Protein AF-A0A2A2R053-F1 (afdb_monomer)

Sequence (232 aa):
MIAVTPCERRALKKFRRYIKEHAKPLKGLPLAVRLCGSSKQKKSTLGEEVSIPESDVHHLLSAPLILALSHTIEDIAMETGEGELIASFQNLDNFEVHKKRYCAISKSIDTVRVWGDGAKPKGCKEIDFVTACHPKIARYWMVLFDSPHCRAVLMCKQINRAAEFENKKFVGFYSFNPYLVQSIRWRFNLLTSGLCKMVNHWEKSFPLPDINVREVDAYLRKSPAHSAFSSH

Mean predicted aligned error: 7.04 Å

Radius of gyration: 17.22 Å; Cα contacts (8 Å, |Δi|>4): 414; chains: 1; bounding box: 45×41×47 Å

Structure (mmCIF, N/CA/C/O backbone):
data_AF-A0A2A2R053-F1
#
_entry.id   AF-A0A2A2R053-F1
#
loop_
_atom_site.group_PDB
_atom_site.id
_atom_site.type_symbol
_atom_site.label_atom_id
_atom_site.label_alt_id
_atom_site.label_comp_id
_atom_site.label_asym_id
_atom_site.label_entity_id
_atom_site.label_seq_id
_atom_site.pdbx_PDB_ins_code
_atom_site.Cartn_x
_atom_site.Cartn_y
_atom_site.Cartn_z
_atom_site.occupancy
_atom_site.B_iso_or_equiv
_atom_site.auth_seq_id
_atom_site.auth_comp_id
_atom_site.auth_asym_id
_atom_site.auth_atom_id
_atom_site.pdbx_PDB_model_num
ATOM 1 N N . MET A 1 1 ? -3.738 21.858 -13.573 1.00 41.66 1 MET A N 1
ATOM 2 C CA . MET A 1 1 ? -2.937 21.661 -12.347 1.00 41.66 1 MET A CA 1
ATOM 3 C C . MET A 1 1 ? -3.903 21.783 -11.178 1.00 41.66 1 MET A C 1
ATOM 5 O O . MET A 1 1 ? -4.427 22.868 -10.971 1.00 41.66 1 MET A O 1
ATOM 9 N N . ILE A 1 2 ? -4.272 20.676 -10.529 1.00 53.75 2 ILE A N 1
ATOM 10 C CA . ILE A 1 2 ? -5.137 20.728 -9.337 1.00 53.75 2 ILE A CA 1
ATOM 11 C C . ILE A 1 2 ? -4.248 21.202 -8.181 1.00 53.75 2 ILE A C 1
ATOM 13 O O . ILE A 1 2 ? -3.126 20.720 -8.045 1.00 53.75 2 ILE A O 1
ATOM 17 N N . ALA A 1 3 ? -4.694 22.195 -7.412 1.00 68.50 3 ALA A N 1
ATOM 18 C CA . ALA A 1 3 ? -3.915 22.741 -6.304 1.00 68.50 3 ALA A CA 1
ATOM 19 C C . ALA A 1 3 ? -3.652 21.663 -5.238 1.00 68.50 3 ALA A C 1
ATOM 21 O O . ALA A 1 3 ? -4.581 20.974 -4.820 1.00 68.50 3 ALA A O 1
ATOM 22 N N . VAL A 1 4 ? -2.399 21.549 -4.780 1.00 79.69 4 VAL A N 1
ATOM 23 C CA . VAL A 1 4 ? -2.007 20.607 -3.718 1.00 79.69 4 VAL A CA 1
ATOM 24 C C . VAL A 1 4 ? -2.766 20.948 -2.439 1.00 79.69 4 VAL A C 1
ATOM 26 O O . VAL A 1 4 ? -2.636 22.049 -1.890 1.00 79.69 4 VAL A O 1
ATOM 29 N N . THR A 1 5 ? -3.557 20.003 -1.937 1.00 84.50 5 THR A N 1
ATOM 30 C CA . THR A 1 5 ? -4.400 20.256 -0.766 1.00 84.50 5 THR A CA 1
ATOM 31 C C . THR A 1 5 ? -3.571 20.390 0.525 1.00 84.50 5 THR A C 1
ATOM 33 O O . THR A 1 5 ? -2.443 19.894 0.630 1.00 84.50 5 THR A O 1
ATOM 36 N N . PRO A 1 6 ? -4.097 21.043 1.582 1.00 86.19 6 PRO A N 1
ATOM 37 C CA . PRO A 1 6 ? -3.467 21.021 2.907 1.00 86.19 6 PRO A CA 1
ATOM 38 C C . PRO A 1 6 ? -3.258 19.599 3.456 1.00 86.19 6 PRO A C 1
ATOM 40 O O . PRO A 1 6 ? -2.267 19.348 4.139 1.00 86.19 6 PRO A O 1
ATOM 43 N N . CYS A 1 7 ? -4.169 18.675 3.128 1.00 87.00 7 CYS A N 1
ATOM 44 C CA . CYS A 1 7 ? -4.072 17.253 3.460 1.00 87.00 7 CYS A CA 1
ATOM 45 C C . CYS A 1 7 ? -2.818 16.625 2.834 1.00 87.00 7 CYS A C 1
ATOM 47 O O . CYS A 1 7 ? -1.993 16.065 3.555 1.00 87.00 7 CYS A O 1
ATOM 49 N N . GLU A 1 8 ? -2.621 16.811 1.525 1.00 90.75 8 GLU A N 1
ATOM 50 C CA . GLU A 1 8 ? -1.438 16.324 0.801 1.00 90.75 8 GLU A CA 1
ATOM 51 C C . GLU A 1 8 ? -0.135 16.875 1.379 1.00 90.75 8 GLU A C 1
ATOM 53 O O . GLU A 1 8 ? 0.804 16.120 1.625 1.00 90.75 8 GLU A O 1
ATOM 58 N N . ARG A 1 9 ? -0.074 18.183 1.669 1.00 90.00 9 ARG A N 1
ATOM 59 C CA . ARG A 1 9 ? 1.137 18.801 2.239 1.00 90.00 9 ARG A CA 1
ATOM 60 C C . ARG A 1 9 ? 1.503 18.215 3.603 1.00 90.00 9 ARG A C 1
ATOM 62 O O . ARG A 1 9 ? 2.682 17.968 3.865 1.00 90.00 9 ARG A O 1
ATOM 69 N N . ARG A 1 10 ? 0.512 17.982 4.472 1.00 89.75 10 ARG A N 1
ATOM 70 C CA . ARG A 1 10 ? 0.730 17.361 5.790 1.00 89.75 10 ARG A CA 1
ATOM 71 C C . ARG A 1 10 ? 1.196 15.915 5.658 1.00 89.75 10 ARG A C 1
ATOM 73 O O . ARG A 1 10 ? 2.191 15.553 6.288 1.00 89.75 10 ARG A O 1
ATOM 80 N N . ALA A 1 11 ? 0.525 15.129 4.818 1.00 91.88 11 ALA A N 1
ATOM 81 C CA . ALA A 1 11 ? 0.882 13.738 4.566 1.00 91.88 11 ALA A CA 1
ATOM 82 C C . ALA A 1 11 ? 2.308 13.622 4.006 1.00 91.88 11 ALA A C 1
ATOM 84 O O . ALA A 1 11 ? 3.129 12.896 4.563 1.00 91.88 11 ALA A O 1
ATOM 85 N N . LEU A 1 12 ? 2.653 14.435 3.002 1.00 92.81 12 LEU A N 1
ATOM 86 C CA . LEU A 1 12 ? 3.989 14.471 2.408 1.00 92.81 12 LEU A CA 1
ATOM 87 C C . LEU A 1 12 ? 5.073 14.846 3.430 1.00 92.81 12 LEU A C 1
ATOM 89 O O . LEU A 1 12 ? 6.154 14.254 3.431 1.00 92.81 12 LEU A O 1
ATOM 93 N N . LYS A 1 13 ? 4.802 15.812 4.321 1.00 92.69 13 LYS A N 1
ATOM 94 C CA . LYS A 1 13 ? 5.742 16.201 5.385 1.00 92.69 13 LYS A CA 1
ATOM 95 C C . LYS A 1 13 ? 6.014 15.035 6.340 1.00 92.69 13 LYS A C 1
ATOM 97 O O . LYS A 1 13 ? 7.181 14.745 6.607 1.00 92.69 13 LYS A O 1
ATOM 102 N N . LYS A 1 14 ? 4.965 14.364 6.831 1.00 94.25 14 LYS A N 1
ATOM 103 C CA . LYS A 1 14 ? 5.099 13.191 7.713 1.00 94.25 14 LYS A CA 1
ATOM 104 C C . LYS A 1 14 ? 5.814 12.041 7.000 1.00 94.25 14 LYS A C 1
ATOM 106 O O . LYS A 1 14 ? 6.759 11.474 7.543 1.00 94.25 14 LYS A O 1
ATOM 111 N N . PHE A 1 15 ? 5.434 11.769 5.754 1.00 94.75 15 PHE A N 1
ATOM 112 C CA . PHE A 1 15 ? 6.033 10.726 4.929 1.00 94.75 15 PHE A CA 1
ATOM 113 C C . PHE A 1 15 ? 7.534 10.925 4.749 1.00 94.75 15 PHE A C 1
ATOM 115 O O . PHE A 1 15 ? 8.304 10.017 5.036 1.00 94.75 15 PHE A O 1
ATOM 122 N N . ARG A 1 16 ? 7.978 12.132 4.370 1.00 93.06 16 ARG A N 1
ATOM 123 C CA . ARG A 1 16 ? 9.409 12.450 4.210 1.00 93.06 16 ARG A CA 1
ATOM 124 C C . ARG A 1 16 ? 10.220 12.254 5.491 1.00 93.06 16 ARG A C 1
ATOM 126 O O . ARG A 1 16 ? 11.421 12.014 5.398 1.00 93.06 16 ARG A O 1
ATOM 133 N N . ARG A 1 17 ? 9.602 12.392 6.667 1.00 93.50 17 ARG A N 1
ATOM 134 C CA . ARG A 1 17 ? 10.257 12.135 7.955 1.00 93.50 17 ARG A CA 1
ATOM 135 C C . ARG A 1 17 ? 10.457 10.633 8.169 1.00 93.50 17 ARG A C 1
ATOM 137 O O . ARG A 1 17 ? 11.577 10.221 8.431 1.00 93.50 17 ARG A O 1
ATOM 144 N N . TYR A 1 18 ? 9.406 9.832 8.004 1.00 95.00 18 TYR A N 1
ATOM 145 C CA . TYR A 1 18 ? 9.447 8.388 8.261 1.00 95.00 18 TYR A CA 1
ATOM 146 C C . TYR A 1 18 ? 10.188 7.591 7.180 1.00 95.00 18 TYR A C 1
ATOM 148 O O . TYR A 1 18 ? 10.991 6.724 7.515 1.00 95.00 18 TYR A O 1
ATOM 156 N N . ILE A 1 19 ? 10.014 7.920 5.894 1.00 93.19 19 ILE A N 1
ATOM 157 C CA . ILE A 1 19 ? 10.678 7.179 4.810 1.00 93.19 19 ILE A CA 1
ATOM 158 C C . ILE A 1 19 ? 12.200 7.277 4.901 1.00 93.19 19 ILE A C 1
ATOM 160 O O . ILE A 1 19 ? 12.894 6.331 4.554 1.00 93.19 19 ILE A O 1
ATOM 164 N N . LYS A 1 20 ? 12.738 8.392 5.415 1.00 89.12 20 LYS A N 1
ATOM 165 C CA . LYS A 1 20 ? 14.179 8.534 5.650 1.00 89.12 20 LYS A CA 1
ATOM 166 C C . LYS A 1 20 ? 14.688 7.511 6.657 1.00 89.12 20 LYS A C 1
ATOM 168 O O . LYS A 1 20 ? 15.776 6.991 6.455 1.00 89.12 20 LYS A O 1
ATOM 173 N N . GLU A 1 21 ? 13.922 7.222 7.706 1.00 91.50 21 GLU A N 1
ATOM 174 C CA . GLU A 1 21 ? 14.285 6.226 8.716 1.00 91.50 21 GLU A CA 1
ATOM 175 C C . GLU A 1 21 ? 14.210 4.811 8.140 1.00 91.50 21 GLU A C 1
ATOM 177 O O . GLU A 1 21 ? 15.183 4.066 8.227 1.00 91.50 21 GLU A O 1
ATOM 182 N N . HIS A 1 22 ? 13.117 4.477 7.450 1.00 91.06 22 HIS A N 1
ATOM 183 C CA . HIS A 1 22 ? 12.939 3.155 6.835 1.00 91.06 22 HIS A CA 1
ATOM 184 C C . HIS A 1 22 ? 13.870 2.894 5.646 1.00 91.06 22 HIS A C 1
ATOM 186 O O . HIS A 1 22 ? 14.188 1.744 5.361 1.00 91.06 22 HIS A O 1
ATOM 192 N N . ALA A 1 23 ? 14.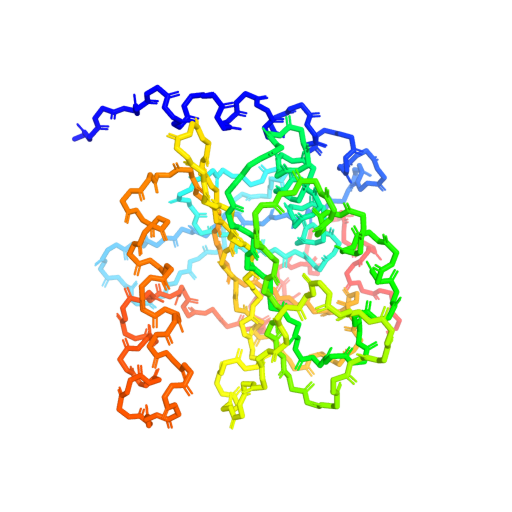343 3.941 4.966 1.00 86.25 23 ALA A N 1
ATOM 193 C CA . ALA A 1 23 ? 15.297 3.829 3.865 1.00 86.25 23 ALA A CA 1
ATOM 194 C C . ALA A 1 23 ? 16.769 3.836 4.320 1.00 86.25 23 ALA A C 1
ATOM 196 O O . ALA A 1 23 ? 17.643 3.515 3.516 1.00 86.25 23 ALA A O 1
ATOM 197 N N . LYS A 1 24 ? 17.087 4.171 5.585 1.00 85.94 24 LYS A N 1
ATOM 198 C CA . LYS A 1 24 ? 18.475 4.131 6.102 1.00 85.94 24 LYS A CA 1
ATOM 199 C C . LYS A 1 24 ? 19.143 2.761 5.918 1.00 85.94 24 LYS A C 1
ATOM 201 O O . LYS A 1 24 ? 20.274 2.761 5.431 1.00 85.94 24 LYS A O 1
ATOM 206 N N . PRO A 1 25 ? 18.492 1.625 6.248 1.00 84.06 25 PRO A N 1
ATOM 207 C CA . PRO A 1 25 ? 19.071 0.296 6.044 1.00 84.06 25 PRO A CA 1
ATOM 208 C C . PRO A 1 25 ? 19.264 -0.065 4.567 1.00 84.06 25 PRO A C 1
ATOM 210 O O . PRO A 1 25 ? 19.973 -1.012 4.259 1.00 84.06 25 PRO A O 1
ATOM 213 N N . LEU A 1 26 ? 18.632 0.682 3.658 1.00 81.88 26 LEU A N 1
ATOM 214 C CA . LEU A 1 26 ? 18.617 0.416 2.222 1.00 81.88 26 LEU A CA 1
ATOM 215 C C . LEU A 1 26 ? 19.592 1.319 1.440 1.00 81.88 26 LEU A C 1
ATOM 217 O O . LEU A 1 26 ? 19.592 1.324 0.208 1.00 81.88 26 LEU A O 1
ATOM 221 N N . LYS A 1 27 ? 20.401 2.129 2.137 1.00 74.06 27 LYS A N 1
ATOM 222 C CA . LYS A 1 27 ? 21.352 3.058 1.513 1.00 74.06 27 LYS A CA 1
ATOM 223 C C . LYS A 1 27 ? 22.330 2.328 0.590 1.00 74.06 27 LYS A C 1
ATOM 225 O O . LYS A 1 27 ? 22.892 1.304 0.956 1.00 74.06 27 LYS A O 1
ATOM 230 N N . GLY A 1 28 ? 22.575 2.922 -0.578 1.00 65.69 28 GLY A N 1
ATOM 231 C CA . GLY A 1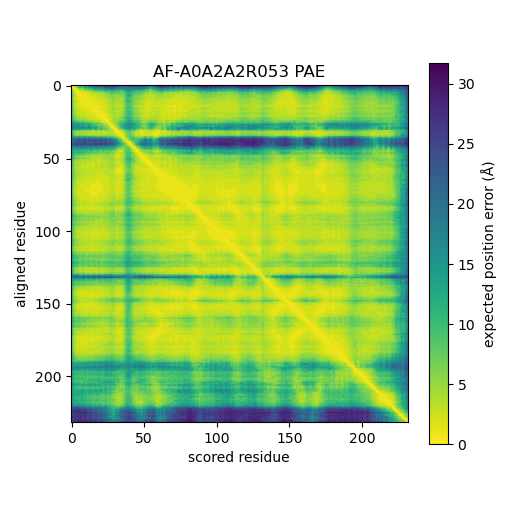 2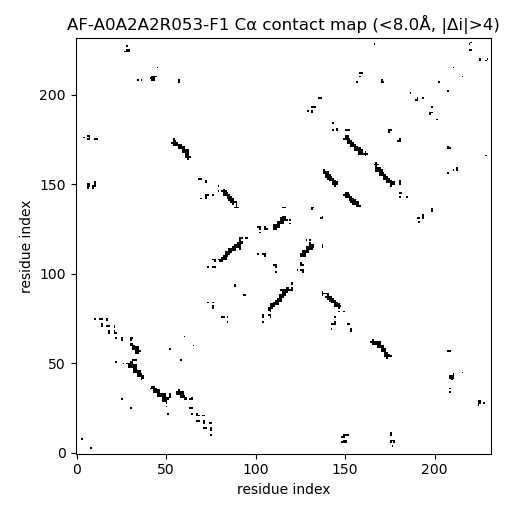8 ? 23.495 2.384 -1.584 1.00 65.69 28 GLY A CA 1
ATOM 232 C C . GLY A 1 28 ? 22.869 1.348 -2.518 1.00 65.69 28 GLY A C 1
ATOM 233 O O . GLY A 1 28 ? 23.542 0.909 -3.444 1.00 65.69 28 GLY A O 1
ATOM 234 N N . LEU A 1 29 ? 21.594 0.994 -2.318 1.00 66.19 29 LEU A N 1
ATOM 235 C CA . LEU A 1 29 ? 20.861 0.100 -3.205 1.00 66.19 29 LEU A CA 1
ATOM 236 C C . LEU A 1 29 ? 19.995 0.895 -4.202 1.00 66.19 29 LEU A C 1
ATOM 238 O O . LEU A 1 29 ? 19.380 1.898 -3.825 1.00 66.19 29 LEU A O 1
ATOM 242 N N . PRO A 1 30 ? 19.900 0.456 -5.466 1.00 62.12 30 PRO A N 1
ATOM 243 C CA . PRO A 1 30 ? 18.986 1.018 -6.454 1.00 62.12 30 PRO A CA 1
ATOM 244 C C . PRO A 1 30 ? 17.570 0.491 -6.190 1.00 62.12 30 PRO A C 1
ATOM 246 O O . PRO A 1 30 ? 17.179 -0.582 -6.636 1.00 62.12 30 PRO A O 1
ATOM 249 N N . LEU A 1 31 ? 16.795 1.216 -5.389 1.00 74.81 31 LEU A N 1
ATOM 250 C CA . LEU A 1 31 ? 15.533 0.707 -4.841 1.00 74.81 31 LEU A CA 1
ATOM 251 C C . LEU A 1 31 ? 14.321 0.945 -5.743 1.00 74.81 31 LEU A C 1
ATOM 253 O O . LEU A 1 31 ? 13.350 0.182 -5.682 1.00 74.81 31 LEU A O 1
ATOM 257 N N . ALA A 1 32 ? 14.379 1.990 -6.569 1.00 85.25 32 ALA A N 1
ATOM 258 C CA . ALA A 1 32 ? 13.335 2.330 -7.514 1.00 85.25 32 ALA A CA 1
ATOM 259 C C . ALA A 1 32 ? 13.907 2.775 -8.862 1.00 85.25 32 ALA A C 1
ATOM 261 O O . ALA A 1 32 ? 14.939 3.437 -8.925 1.00 85.25 32 ALA A O 1
ATOM 262 N N . VAL A 1 33 ? 13.184 2.468 -9.937 1.00 87.56 33 VAL A N 1
ATOM 263 C CA . VAL A 1 33 ? 13.443 3.009 -11.277 1.00 87.56 33 VAL A CA 1
ATOM 264 C C . VAL A 1 33 ? 12.190 3.727 -11.740 1.00 87.56 33 VAL A C 1
ATOM 266 O O . VAL A 1 33 ? 11.108 3.132 -11.769 1.00 87.56 33 VAL A O 1
ATOM 269 N N . ARG A 1 34 ? 12.314 5.006 -12.094 1.00 88.81 34 ARG A N 1
ATOM 270 C CA . ARG A 1 34 ? 11.192 5.773 -12.638 1.00 88.81 34 ARG A CA 1
ATOM 271 C C . ARG A 1 34 ? 10.733 5.152 -13.952 1.00 88.81 34 ARG A C 1
ATOM 273 O O . ARG A 1 34 ? 11.551 4.794 -14.796 1.00 88.81 34 ARG A O 1
ATOM 280 N N . LEU A 1 35 ? 9.423 5.049 -14.146 1.00 86.69 35 LEU A N 1
ATOM 281 C CA . LEU A 1 35 ? 8.849 4.572 -15.398 1.00 86.69 35 LEU A CA 1
ATOM 282 C C . LEU A 1 35 ? 8.420 5.760 -16.252 1.00 86.69 35 LEU A C 1
ATOM 284 O O . LEU A 1 35 ? 7.630 6.601 -15.822 1.00 86.69 35 LEU A O 1
ATOM 288 N N . CYS A 1 36 ? 8.930 5.810 -17.477 1.00 79.44 36 CYS A N 1
ATOM 289 C CA . CYS A 1 36 ? 8.584 6.831 -18.453 1.00 79.44 36 CYS A CA 1
ATOM 290 C C . CYS A 1 36 ? 7.577 6.245 -19.446 1.00 79.44 36 CYS A C 1
ATOM 292 O O . CYS A 1 36 ? 7.864 5.275 -20.146 1.00 79.44 36 CYS A O 1
ATOM 294 N N . GLY A 1 37 ? 6.377 6.822 -19.508 1.00 65.06 37 GLY A N 1
ATOM 295 C CA . GLY A 1 37 ? 5.380 6.489 -20.523 1.00 65.06 37 GLY A CA 1
ATOM 296 C C . GLY A 1 37 ? 5.268 7.615 -21.544 1.00 65.06 37 GLY A C 1
ATOM 297 O O . GLY A 1 37 ? 5.061 8.764 -21.160 1.00 65.06 37 GLY A O 1
ATOM 298 N N . SER A 1 38 ? 5.358 7.301 -22.841 1.00 47.75 38 SER A N 1
ATOM 299 C CA . SER A 1 38 ? 4.856 8.218 -23.870 1.00 47.75 38 SER A CA 1
ATOM 300 C C . SER A 1 38 ? 3.351 7.993 -24.012 1.00 47.75 38 SER A C 1
ATOM 302 O O . SER A 1 38 ? 2.901 6.856 -24.142 1.00 47.75 38 SER A O 1
ATOM 304 N N . SER A 1 39 ? 2.551 9.060 -24.031 1.00 46.59 39 SER A N 1
ATOM 305 C CA . SER A 1 39 ? 1.088 8.978 -24.201 1.00 46.59 39 SER A CA 1
ATOM 306 C C . SER A 1 39 ? 0.641 8.318 -25.519 1.00 46.59 39 SER A C 1
ATOM 308 O O . SER A 1 39 ? -0.551 8.098 -25.722 1.00 46.59 39 SER A O 1
ATOM 310 N N . LYS A 1 40 ? 1.583 7.985 -26.415 1.00 42.09 40 LYS A N 1
ATOM 311 C CA . LYS A 1 40 ? 1.348 7.416 -27.748 1.00 42.09 40 LYS A CA 1
ATOM 312 C C . LYS A 1 40 ? 1.792 5.956 -27.905 1.00 42.09 40 LYS A C 1
ATOM 314 O O . LYS A 1 40 ? 1.329 5.300 -28.832 1.00 42.09 40 LYS A O 1
ATOM 319 N N . GLN A 1 41 ? 2.649 5.421 -27.033 1.00 45.78 41 GLN A N 1
ATOM 320 C CA . GLN A 1 41 ? 3.098 4.026 -27.107 1.00 45.78 41 GLN A CA 1
ATOM 321 C C . GLN A 1 41 ? 2.684 3.280 -25.838 1.00 45.78 41 GLN A C 1
ATOM 323 O O . GLN A 1 41 ? 3.042 3.668 -24.734 1.00 45.78 41 GLN A O 1
ATOM 328 N N . LYS A 1 42 ? 1.970 2.158 -25.991 1.00 52.50 42 LYS A N 1
ATOM 329 C CA . LYS A 1 42 ? 1.541 1.267 -24.891 1.00 52.50 42 LYS A CA 1
ATOM 330 C C . LYS A 1 42 ? 2.699 0.617 -24.103 1.00 52.50 42 LYS A C 1
ATOM 332 O O . LYS A 1 42 ? 2.444 -0.254 -23.281 1.00 52.50 42 LYS A O 1
ATOM 337 N N . LYS A 1 43 ? 3.955 0.991 -24.365 1.00 57.34 43 LYS A N 1
ATOM 338 C CA . LYS A 1 43 ? 5.150 0.449 -23.713 1.00 57.34 43 LYS A CA 1
ATOM 339 C C . LYS A 1 43 ? 5.797 1.534 -22.865 1.00 57.34 43 LYS A C 1
ATOM 341 O O . LYS A 1 43 ? 6.074 2.624 -23.356 1.00 57.34 43 LYS A O 1
ATOM 346 N N . SER A 1 44 ? 6.011 1.222 -21.594 1.00 67.69 44 SER A N 1
ATOM 347 C CA . SER A 1 44 ? 6.741 2.091 -20.668 1.00 67.69 44 SER A CA 1
ATOM 348 C C . SER A 1 44 ? 8.223 1.740 -20.705 1.00 67.69 44 SER A C 1
ATOM 350 O O . SER A 1 44 ? 8.566 0.562 -20.765 1.00 67.69 44 SER A O 1
ATOM 352 N N . THR A 1 45 ? 9.093 2.744 -20.677 1.00 75.88 45 THR A N 1
ATOM 353 C CA . THR A 1 45 ? 10.547 2.559 -20.648 1.00 75.88 45 THR A CA 1
ATOM 354 C C . THR A 1 45 ? 11.095 2.812 -19.248 1.00 75.88 45 THR A C 1
ATOM 356 O O . THR A 1 45 ? 10.528 3.584 -18.470 1.00 75.88 45 THR A O 1
ATOM 359 N N . LEU A 1 46 ? 12.211 2.160 -18.929 1.00 80.19 46 LEU A N 1
ATOM 360 C CA . LEU A 1 46 ? 12.948 2.379 -17.687 1.00 80.19 46 LEU A CA 1
ATOM 361 C C . LEU A 1 46 ? 13.707 3.710 -17.780 1.00 80.19 46 LEU A C 1
ATOM 363 O O . LEU A 1 46 ? 14.405 3.952 -18.764 1.00 80.19 46 LEU A O 1
ATOM 367 N N . GLY A 1 47 ? 13.503 4.580 -16.795 1.00 81.50 47 GLY A N 1
ATOM 368 C CA . GLY A 1 47 ? 14.144 5.885 -16.673 1.00 81.50 47 GLY A CA 1
ATOM 369 C C . GLY A 1 47 ? 15.282 5.872 -15.654 1.00 81.50 47 GLY A C 1
ATOM 370 O O . GLY A 1 47 ? 16.098 4.953 -15.627 1.00 81.50 47 GLY A O 1
ATOM 371 N N . GLU A 1 48 ? 15.336 6.916 -14.831 1.00 81.94 48 GLU A N 1
ATOM 372 C CA . GLU A 1 48 ? 16.382 7.120 -13.825 1.00 81.94 48 GLU A CA 1
ATOM 373 C C . GLU A 1 48 ? 16.173 6.250 -12.576 1.00 81.94 48 GLU A C 1
ATOM 375 O O . GLU A 1 48 ? 15.041 6.044 -12.119 1.00 81.94 48 GLU A O 1
ATOM 380 N N . GLU A 1 49 ? 17.282 5.767 -12.009 1.00 83.81 49 GLU A N 1
ATOM 381 C CA . GLU A 1 49 ? 17.308 5.131 -10.692 1.00 83.81 49 GLU A CA 1
ATOM 382 C C . GLU A 1 49 ? 17.164 6.196 -9.598 1.00 83.81 49 GLU A C 1
ATOM 384 O O . GLU A 1 49 ? 17.860 7.212 -9.594 1.00 83.81 49 GLU A O 1
ATOM 389 N N . VAL A 1 50 ? 16.265 5.954 -8.646 1.00 83.38 50 VAL A N 1
ATOM 390 C CA . VAL A 1 50 ? 16.015 6.849 -7.513 1.00 83.38 50 VAL A CA 1
ATOM 391 C C . VAL A 1 50 ? 16.004 6.060 -6.207 1.00 83.38 50 VAL A C 1
ATOM 393 O O . VAL A 1 50 ? 15.553 4.917 -6.140 1.00 83.38 50 VAL A O 1
ATOM 396 N N . SER A 1 51 ? 16.504 6.676 -5.136 1.00 78.50 51 SER A N 1
ATOM 397 C CA . SER A 1 51 ? 16.528 6.061 -3.802 1.00 78.50 51 SER A CA 1
ATOM 398 C C . SER A 1 51 ? 15.169 6.123 -3.105 1.00 78.50 51 SER A C 1
ATOM 400 O O . SER A 1 51 ? 14.799 5.208 -2.373 1.00 78.50 51 SER A O 1
ATOM 402 N N . ILE A 1 52 ? 14.416 7.199 -3.342 1.00 84.00 52 ILE A N 1
ATOM 403 C CA . ILE A 1 52 ? 13.055 7.396 -2.849 1.00 84.00 52 ILE A CA 1
ATOM 404 C C . ILE A 1 52 ? 12.191 7.756 -4.063 1.00 84.00 52 ILE A C 1
ATOM 406 O O . ILE A 1 52 ? 12.520 8.724 -4.752 1.00 84.00 52 ILE A O 1
ATOM 410 N N . PRO A 1 53 ? 11.115 7.001 -4.343 1.00 87.62 53 PRO A N 1
ATOM 411 C CA . PRO A 1 53 ? 10.247 7.278 -5.479 1.00 87.62 53 PRO A CA 1
ATOM 412 C C . PRO A 1 53 ? 9.522 8.616 -5.309 1.00 87.62 53 PRO A C 1
ATOM 414 O O . PRO A 1 53 ? 9.285 9.070 -4.191 1.00 87.62 53 PRO A O 1
ATOM 417 N N . GLU A 1 54 ? 9.147 9.235 -6.425 1.00 88.88 54 GLU A N 1
ATOM 418 C CA . GLU A 1 54 ? 8.263 10.406 -6.450 1.00 88.88 54 GLU A CA 1
ATOM 419 C C . GLU A 1 54 ? 6.789 9.983 -6.291 1.00 88.88 54 GLU A C 1
ATOM 421 O O . GLU A 1 54 ? 6.382 8.926 -6.785 1.00 88.88 54 GLU A O 1
ATOM 426 N N . SER A 1 55 ? 5.975 10.797 -5.607 1.00 91.38 55 SER A N 1
ATOM 427 C CA . SER A 1 55 ? 4.534 10.541 -5.492 1.00 91.38 55 SER A CA 1
ATOM 428 C C . SER A 1 55 ? 3.836 10.748 -6.833 1.00 91.38 55 SER A C 1
ATOM 430 O O . SER A 1 55 ? 4.282 11.538 -7.657 1.00 91.38 55 SER A O 1
ATOM 432 N N . ASP A 1 56 ? 2.721 10.051 -7.045 1.00 90.50 56 ASP A N 1
ATOM 433 C CA . ASP A 1 56 ? 1.877 10.155 -8.245 1.00 90.50 56 ASP A CA 1
ATOM 434 C C . ASP A 1 56 ? 2.584 9.764 -9.559 1.00 90.50 56 ASP A C 1
ATOM 436 O O . ASP A 1 56 ? 2.063 9.982 -10.653 1.00 90.50 56 ASP A O 1
ATOM 440 N N . VAL A 1 57 ? 3.756 9.130 -9.456 1.00 89.88 57 VAL A N 1
ATOM 441 C CA . VAL A 1 57 ? 4.558 8.648 -10.581 1.00 89.88 57 VAL A CA 1
ATOM 442 C C . VAL A 1 57 ? 4.768 7.143 -10.449 1.00 89.88 57 VAL A C 1
ATOM 444 O O . VAL A 1 57 ? 5.033 6.615 -9.366 1.00 89.88 57 VAL A O 1
ATOM 447 N N . HIS A 1 58 ? 4.665 6.437 -11.574 1.00 91.31 58 HIS A N 1
ATOM 448 C CA . HIS A 1 58 ? 4.911 5.004 -11.610 1.00 91.31 58 HIS A CA 1
ATOM 449 C C . HIS A 1 58 ? 6.405 4.695 -11.524 1.00 91.31 58 HIS A C 1
ATOM 451 O O . HIS A 1 58 ? 7.222 5.279 -12.237 1.00 91.31 58 HIS A O 1
ATOM 457 N N . HIS A 1 59 ? 6.737 3.724 -10.686 1.00 91.81 59 HIS A N 1
ATOM 458 C CA . HIS A 1 59 ? 8.088 3.226 -10.494 1.00 91.81 59 HIS A CA 1
ATOM 459 C C . HIS A 1 59 ? 8.095 1.699 -10.559 1.00 91.81 59 HIS A C 1
ATOM 461 O O . HIS A 1 59 ? 7.132 1.039 -10.157 1.00 91.81 59 HIS A O 1
ATOM 467 N N . LEU A 1 60 ? 9.203 1.146 -11.043 1.00 91.19 60 LEU A N 1
ATOM 468 C CA . LEU A 1 60 ? 9.620 -0.205 -10.700 1.00 91.19 60 LEU A CA 1
ATOM 469 C C . LEU A 1 60 ? 10.215 -0.150 -9.291 1.00 91.19 60 LEU A C 1
ATOM 471 O O . LEU A 1 60 ? 11.074 0.686 -9.034 1.00 91.19 60 LEU A O 1
ATOM 475 N N . LEU A 1 61 ? 9.760 -1.016 -8.394 1.00 91.50 61 LEU A N 1
ATOM 476 C CA . LEU A 1 61 ? 10.080 -1.003 -6.971 1.00 91.50 61 LEU A CA 1
ATOM 477 C C . LEU A 1 61 ? 10.576 -2.382 -6.526 1.00 91.50 61 LEU A C 1
ATOM 479 O O . LEU A 1 61 ? 10.003 -3.413 -6.905 1.00 91.50 61 LEU A O 1
ATOM 483 N N . SER A 1 62 ? 11.616 -2.389 -5.693 1.00 90.00 62 SER A N 1
ATOM 484 C CA . SER A 1 62 ? 12.075 -3.585 -4.986 1.00 90.00 62 SER A CA 1
ATOM 485 C C . SER A 1 62 ? 11.152 -3.933 -3.813 1.00 90.00 62 SER A C 1
ATOM 487 O O . SER A 1 62 ? 10.456 -3.072 -3.263 1.00 90.00 62 SER A O 1
ATOM 489 N N . ALA A 1 63 ? 11.155 -5.200 -3.398 1.00 89.69 63 ALA A N 1
ATOM 490 C CA . ALA A 1 63 ? 10.381 -5.639 -2.242 1.00 89.69 63 ALA A CA 1
ATOM 491 C C . ALA A 1 63 ? 10.780 -4.932 -0.925 1.00 89.69 63 ALA A C 1
ATOM 493 O O . ALA A 1 63 ? 9.876 -4.442 -0.240 1.00 89.69 63 ALA A O 1
ATOM 494 N N . PRO A 1 64 ? 12.080 -4.752 -0.592 1.00 90.19 64 PRO A N 1
ATOM 495 C CA . PRO A 1 64 ? 12.476 -3.995 0.599 1.00 90.19 64 PRO A CA 1
ATOM 496 C C . PRO A 1 64 ? 11.961 -2.551 0.597 1.00 90.19 64 PRO A C 1
ATOM 498 O O . PRO A 1 64 ? 11.534 -2.042 1.634 1.00 90.19 64 PRO A O 1
ATOM 501 N N . LEU A 1 65 ? 11.941 -1.893 -0.568 1.00 91.19 65 LEU A N 1
ATOM 502 C CA . LEU A 1 65 ? 11.412 -0.536 -0.677 1.00 91.19 65 LEU A CA 1
ATOM 503 C C . LEU A 1 65 ? 9.899 -0.496 -0.472 1.00 91.19 65 LEU A C 1
ATOM 505 O O . LEU A 1 65 ? 9.405 0.390 0.218 1.00 91.19 65 LEU A O 1
ATOM 509 N N . ILE A 1 66 ? 9.152 -1.449 -1.031 1.00 92.94 66 ILE A N 1
ATOM 510 C CA . ILE A 1 66 ? 7.707 -1.534 -0.788 1.00 92.94 66 ILE A CA 1
ATOM 511 C C . ILE A 1 66 ? 7.399 -1.712 0.690 1.00 92.94 66 ILE A C 1
ATOM 513 O O . ILE A 1 66 ? 6.465 -1.081 1.187 1.00 92.94 66 ILE A O 1
ATOM 517 N N . LEU A 1 67 ? 8.195 -2.506 1.404 1.00 93.00 67 LEU A N 1
ATOM 518 C CA . LEU A 1 67 ? 8.029 -2.658 2.841 1.00 93.00 67 LEU A CA 1
ATOM 519 C C . LEU A 1 67 ? 8.315 -1.346 3.581 1.00 93.00 67 LEU A C 1
ATOM 521 O O . LEU A 1 67 ? 7.515 -0.929 4.414 1.00 93.00 67 LEU A O 1
ATOM 525 N N . ALA A 1 68 ? 9.390 -0.641 3.218 1.00 94.19 68 ALA A N 1
ATOM 526 C CA . ALA A 1 68 ? 9.709 0.672 3.779 1.00 94.19 68 ALA A CA 1
ATOM 527 C C . ALA A 1 68 ? 8.593 1.707 3.532 1.00 94.19 68 ALA A C 1
ATOM 529 O O . ALA A 1 68 ? 8.222 2.455 4.439 1.00 94.19 68 ALA A O 1
ATOM 530 N N . LEU A 1 69 ? 8.017 1.734 2.326 1.00 96.06 69 LEU A N 1
ATOM 531 C CA . LEU A 1 69 ? 6.880 2.593 1.974 1.00 96.06 69 LEU A CA 1
ATOM 532 C C . LEU A 1 69 ? 5.615 2.212 2.759 1.00 96.06 69 LEU A C 1
ATOM 534 O O . LEU A 1 69 ? 4.908 3.091 3.248 1.00 96.06 69 LEU A O 1
ATOM 538 N N . SER A 1 70 ? 5.360 0.912 2.919 1.00 96.94 70 SER A N 1
ATOM 539 C CA . SER A 1 70 ? 4.231 0.376 3.690 1.00 96.94 70 SER A CA 1
ATOM 540 C C . SER A 1 70 ? 4.331 0.790 5.158 1.00 96.94 70 SER A C 1
ATOM 542 O O . SER A 1 70 ? 3.430 1.448 5.676 1.00 96.94 70 SER A O 1
ATOM 544 N N . HIS A 1 71 ? 5.478 0.529 5.792 1.00 97.06 71 HIS A N 1
ATOM 545 C CA . HIS A 1 71 ? 5.745 0.929 7.172 1.00 97.06 71 HIS A CA 1
ATOM 546 C C . HIS A 1 71 ? 5.665 2.446 7.359 1.00 97.06 71 HIS A C 1
ATOM 548 O O . HIS A 1 71 ? 5.157 2.915 8.374 1.00 97.06 71 HIS A O 1
ATOM 554 N N . THR A 1 72 ? 6.093 3.224 6.364 1.00 97.50 72 THR A N 1
ATOM 555 C CA . THR A 1 72 ? 5.957 4.683 6.389 1.00 97.50 72 THR A CA 1
ATOM 556 C C . THR A 1 72 ? 4.488 5.113 6.477 1.00 97.50 72 THR A C 1
ATOM 558 O O . THR A 1 72 ? 4.162 5.984 7.280 1.00 97.50 72 THR A O 1
ATOM 561 N N . ILE A 1 73 ? 3.588 4.515 5.687 1.00 97.88 73 ILE A N 1
ATOM 562 C CA . ILE A 1 73 ? 2.146 4.825 5.738 1.00 97.88 73 ILE A CA 1
ATOM 563 C C . ILE A 1 73 ? 1.530 4.367 7.064 1.00 97.88 73 ILE A C 1
ATOM 565 O O . ILE A 1 73 ? 0.751 5.094 7.673 1.00 97.88 73 ILE A O 1
ATOM 569 N N . GLU A 1 74 ? 1.910 3.190 7.542 1.00 97.94 74 GLU A N 1
ATOM 570 C CA . GLU A 1 74 ? 1.451 2.647 8.821 1.00 97.94 74 GLU A CA 1
ATOM 571 C C . GLU A 1 74 ? 1.904 3.502 10.023 1.00 97.94 74 GLU A C 1
ATOM 573 O O . GLU A 1 74 ? 1.123 3.726 10.945 1.00 97.94 74 GLU A O 1
ATOM 578 N N . ASP A 1 75 ? 3.127 4.047 10.013 1.00 97.75 75 ASP A N 1
ATOM 579 C CA . ASP A 1 75 ? 3.593 4.974 11.057 1.00 97.75 75 ASP A CA 1
ATOM 580 C C . ASP A 1 75 ? 2.832 6.304 11.009 1.00 97.75 75 ASP A C 1
ATOM 582 O O . ASP A 1 75 ? 2.513 6.875 12.052 1.00 97.75 75 ASP A O 1
ATOM 586 N N . ILE A 1 76 ? 2.493 6.786 9.806 1.00 96.62 76 ILE A N 1
ATOM 587 C CA . ILE A 1 76 ? 1.609 7.947 9.646 1.00 96.62 76 ILE A CA 1
ATOM 588 C C . ILE A 1 76 ? 0.236 7.659 10.258 1.00 96.62 76 ILE A C 1
ATOM 590 O O . ILE A 1 76 ? -0.320 8.553 10.899 1.00 96.62 76 ILE A O 1
ATOM 594 N N . ALA A 1 77 ? -0.301 6.450 10.077 1.00 97.06 77 ALA A N 1
ATOM 595 C CA . ALA A 1 77 ? -1.570 6.045 10.672 1.00 97.06 77 ALA A CA 1
ATOM 596 C C . ALA A 1 77 ? -1.492 6.059 12.205 1.00 97.06 77 ALA A C 1
ATOM 598 O O . ALA A 1 77 ? -2.297 6.732 12.847 1.00 97.06 77 ALA A O 1
ATOM 599 N N . MET A 1 78 ? -0.462 5.429 12.785 1.00 96.00 78 MET A N 1
ATOM 600 C CA . MET A 1 78 ? -0.249 5.430 14.239 1.00 96.00 78 MET A CA 1
ATOM 601 C C . MET A 1 78 ? -0.088 6.834 14.822 1.00 96.00 78 MET A C 1
ATOM 603 O O . MET A 1 78 ? -0.685 7.134 15.848 1.00 96.00 78 MET A O 1
ATOM 607 N N . GLU A 1 79 ? 0.705 7.702 14.187 1.00 95.56 79 GLU A N 1
ATOM 608 C CA . GLU A 1 79 ? 0.895 9.081 14.660 1.00 95.56 79 GLU A CA 1
ATOM 609 C C . GLU A 1 79 ? -0.384 9.916 14.526 1.00 95.56 79 GLU A C 1
ATOM 611 O O . GLU A 1 79 ? -0.575 10.889 15.249 1.00 95.56 79 GLU A O 1
ATOM 616 N N . THR A 1 80 ? -1.235 9.598 13.549 1.00 95.25 80 THR A N 1
ATOM 617 C CA . THR A 1 80 ? -2.485 10.333 13.33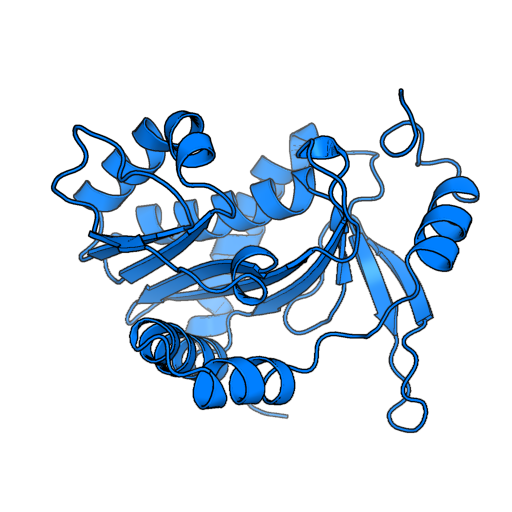9 1.00 95.25 80 THR A CA 1
ATOM 618 C C . THR A 1 80 ? -3.545 9.932 14.363 1.00 95.25 80 THR A C 1
ATOM 620 O O . THR A 1 80 ? -4.271 10.811 14.808 1.00 95.25 80 THR A O 1
ATOM 623 N N . GLY A 1 81 ? -3.585 8.663 14.783 1.00 96.06 81 GLY A N 1
ATOM 624 C CA . GLY A 1 81 ? -4.419 8.214 15.906 1.00 96.06 81 GLY A CA 1
ATOM 625 C C . GLY A 1 81 ? -5.925 8.150 15.620 1.00 96.06 81 GLY A C 1
ATOM 626 O O . GLY A 1 81 ? -6.723 8.055 16.542 1.00 96.06 81 GLY A O 1
ATOM 627 N N . GLU A 1 82 ? -6.319 8.243 14.351 1.00 96.44 82 GLU A N 1
ATOM 628 C CA . GLU A 1 82 ? -7.705 8.158 13.883 1.00 96.44 82 GLU A CA 1
ATOM 629 C C . GLU A 1 82 ? -7.724 7.730 12.409 1.00 96.44 82 GLU A C 1
ATOM 631 O O . GLU A 1 82 ? -6.724 7.874 11.692 1.00 96.44 82 GLU A O 1
ATOM 636 N N . GLY A 1 83 ? -8.871 7.254 11.936 1.00 95.94 83 GLY A N 1
ATOM 637 C CA . GLY A 1 83 ? -9.106 6.845 10.557 1.00 95.94 83 GLY A CA 1
ATOM 638 C C . GLY A 1 83 ? -9.036 5.337 10.321 1.00 95.94 83 GLY A C 1
ATOM 639 O O . GLY A 1 83 ? -9.015 4.518 11.240 1.00 95.94 83 GLY A O 1
ATOM 640 N N . GLU A 1 84 ? -9.005 4.973 9.041 1.00 96.69 84 GLU A N 1
ATOM 641 C CA . GLU A 1 84 ? -8.998 3.588 8.572 1.00 96.69 84 GLU A CA 1
ATOM 642 C C . GLU A 1 84 ? -7.667 3.256 7.889 1.00 96.69 84 GLU A C 1
ATOM 644 O O . GLU A 1 84 ? -7.221 3.973 6.987 1.00 96.69 84 GLU A O 1
ATOM 649 N N . LEU A 1 85 ? -7.059 2.133 8.277 1.00 97.75 85 LEU A N 1
ATOM 650 C CA . LEU A 1 85 ? -5.939 1.522 7.564 1.00 97.75 85 LEU A CA 1
ATOM 651 C C . LEU A 1 85 ? -6.407 0.248 6.853 1.00 97.75 85 LEU A C 1
ATOM 653 O O . LEU A 1 85 ? -6.921 -0.671 7.486 1.00 97.75 85 LEU A O 1
ATOM 657 N N . ILE A 1 86 ? -6.160 0.159 5.548 1.00 95.62 86 ILE A N 1
ATOM 658 C CA . ILE A 1 86 ? -6.364 -1.045 4.740 1.00 95.62 86 ILE A CA 1
ATOM 659 C C . ILE A 1 86 ? -5.008 -1.520 4.226 1.00 95.62 86 ILE A C 1
ATOM 661 O O . ILE A 1 86 ? -4.322 -0.780 3.525 1.00 95.62 86 ILE A O 1
ATOM 665 N N . ALA A 1 87 ? -4.646 -2.766 4.510 1.00 95.12 87 ALA A N 1
ATOM 666 C CA . ALA A 1 87 ? -3.438 -3.392 3.981 1.00 95.12 87 ALA A CA 1
ATOM 667 C C . ALA A 1 87 ? -3.761 -4.710 3.283 1.00 95.12 87 ALA A C 1
ATOM 669 O O . ALA A 1 87 ? -4.648 -5.446 3.713 1.00 95.12 87 ALA A O 1
ATOM 670 N N . SER A 1 88 ? -3.032 -5.027 2.217 1.00 92.12 88 SER A N 1
ATOM 671 C CA . SER A 1 88 ? -3.136 -6.312 1.531 1.00 92.12 88 SER A CA 1
ATOM 672 C C . SER A 1 88 ? -1.859 -7.129 1.684 1.00 92.12 88 SER A C 1
ATOM 674 O O . SER A 1 88 ? -0.767 -6.640 1.399 1.00 92.12 88 SER A O 1
ATOM 676 N N . PHE A 1 89 ? -2.022 -8.404 1.991 1.00 89.75 89 PHE A N 1
ATOM 677 C CA . PHE A 1 89 ? -0.993 -9.424 1.952 1.00 89.75 89 PHE A CA 1
ATOM 678 C C . PHE A 1 89 ? -1.338 -10.408 0.841 1.00 89.75 89 PHE A C 1
ATOM 680 O O . PHE A 1 89 ? -2.494 -10.781 0.661 1.00 89.75 89 PHE A O 1
ATOM 687 N N . GLN A 1 90 ? -0.336 -10.861 0.091 1.00 86.12 90 GLN A N 1
ATOM 688 C CA . GLN A 1 90 ? -0.573 -11.861 -0.957 1.00 86.12 90 GLN A CA 1
ATOM 689 C C . GLN A 1 90 ? -1.020 -13.204 -0.361 1.00 86.12 90 GLN A C 1
ATOM 691 O O . GLN A 1 90 ? -1.867 -13.877 -0.933 1.00 86.12 90 GLN A O 1
ATOM 696 N N . ASN A 1 91 ? -0.469 -13.548 0.806 1.00 87.06 91 ASN A N 1
ATOM 697 C CA . ASN A 1 91 ? -0.886 -14.651 1.669 1.00 87.06 91 ASN A CA 1
ATOM 698 C C . ASN A 1 91 ? -0.888 -14.131 3.117 1.00 87.06 91 ASN A C 1
ATOM 700 O O . ASN A 1 91 ? 0.084 -13.490 3.530 1.00 87.06 91 ASN A O 1
ATOM 704 N N . LEU A 1 92 ? -1.969 -14.392 3.855 1.00 89.62 92 LEU A N 1
ATOM 705 C CA . LEU A 1 92 ? -2.148 -14.039 5.261 1.00 89.62 92 LEU A CA 1
ATOM 706 C C . LEU A 1 92 ? -1.148 -14.726 6.197 1.00 89.62 92 LEU A C 1
ATOM 708 O O . LEU A 1 92 ? -0.908 -14.196 7.273 1.00 89.62 92 LEU A O 1
ATOM 712 N N . ASP A 1 93 ? -0.480 -15.806 5.796 1.00 88.56 93 ASP A N 1
ATOM 713 C CA . ASP A 1 93 ? 0.630 -16.379 6.571 1.00 88.56 93 ASP A CA 1
ATOM 714 C C . ASP A 1 93 ? 1.764 -15.356 6.776 1.00 88.56 93 ASP A C 1
ATOM 716 O O . ASP A 1 93 ? 2.392 -15.303 7.834 1.00 88.56 93 ASP A O 1
ATOM 720 N N . ASN A 1 94 ? 1.972 -14.455 5.804 1.00 88.31 94 ASN A N 1
ATOM 721 C CA . ASN A 1 94 ? 2.964 -13.380 5.911 1.00 88.31 94 ASN A CA 1
ATOM 722 C C . ASN A 1 94 ? 2.574 -12.312 6.944 1.00 88.31 94 ASN A C 1
ATOM 724 O O . ASN A 1 94 ? 3.420 -11.521 7.357 1.00 88.31 94 ASN A O 1
ATOM 728 N N . PHE A 1 95 ? 1.308 -12.263 7.369 1.00 91.94 95 PHE A N 1
ATOM 729 C CA . PHE A 1 95 ? 0.861 -11.320 8.388 1.00 91.94 95 PHE A CA 1
ATOM 730 C C . PHE A 1 95 ? 1.517 -11.597 9.745 1.00 91.94 95 PHE A C 1
ATOM 732 O O . PHE A 1 95 ? 1.724 -10.657 10.507 1.00 91.94 95 PHE A O 1
ATOM 739 N N . GLU A 1 96 ? 1.871 -12.848 10.063 1.00 90.62 96 GLU A N 1
ATOM 740 C CA . GLU A 1 96 ? 2.321 -13.212 11.414 1.00 90.62 96 GLU A CA 1
ATOM 741 C C . GLU A 1 96 ? 3.582 -12.438 11.837 1.00 90.62 96 GLU A C 1
ATOM 743 O O . GLU A 1 96 ? 3.668 -11.972 12.974 1.00 90.62 96 GLU A O 1
ATOM 748 N N . VAL A 1 97 ? 4.502 -12.177 10.901 1.00 91.12 97 VAL A N 1
ATOM 749 C CA . VAL A 1 97 ? 5.709 -11.359 11.137 1.00 91.12 97 VAL A CA 1
ATOM 750 C C . VAL A 1 97 ? 5.357 -9.904 11.486 1.00 91.12 97 VAL A C 1
ATOM 752 O O . VAL A 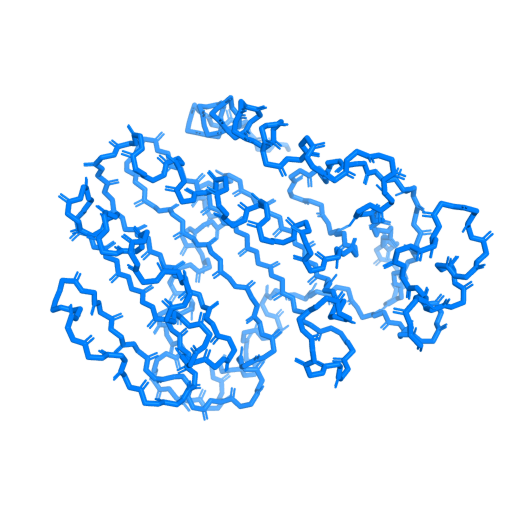1 97 ? 6.053 -9.251 12.264 1.00 91.12 97 VAL A O 1
ATOM 755 N N . HIS A 1 98 ? 4.238 -9.396 10.966 1.00 94.12 98 HIS A N 1
ATOM 756 C CA . HIS A 1 98 ? 3.770 -8.021 11.166 1.00 94.12 98 HIS A CA 1
ATOM 757 C C . HIS A 1 98 ? 2.665 -7.899 12.223 1.00 94.12 98 HIS A C 1
ATOM 759 O O . HIS A 1 98 ? 2.269 -6.788 12.585 1.00 94.12 98 HIS A O 1
ATOM 765 N N . LYS A 1 99 ? 2.190 -9.014 12.780 1.00 94.94 99 LYS A N 1
ATOM 766 C CA . LYS A 1 99 ? 1.040 -9.071 13.686 1.00 94.94 99 LYS A CA 1
ATOM 767 C C . LYS A 1 99 ? 1.147 -8.117 14.863 1.00 94.94 99 LYS A C 1
ATOM 769 O O . LYS A 1 99 ? 0.225 -7.348 15.110 1.00 94.94 99 LYS A O 1
ATOM 774 N N . LYS A 1 100 ? 2.290 -8.100 15.559 1.00 95.56 100 LYS A N 1
ATOM 775 C CA . LYS A 1 100 ? 2.511 -7.203 16.710 1.00 95.56 100 LYS A CA 1
ATOM 776 C C . LYS A 1 100 ? 2.280 -5.735 16.340 1.00 95.56 100 LYS A C 1
ATOM 778 O O . LYS A 1 100 ? 1.712 -4.987 17.130 1.00 95.56 100 LYS A O 1
ATOM 783 N N . ARG A 1 101 ? 2.711 -5.336 15.143 1.00 96.00 101 ARG A N 1
ATOM 784 C CA . ARG A 1 101 ? 2.566 -3.973 14.632 1.00 96.00 101 ARG A CA 1
ATOM 785 C C . ARG A 1 101 ? 1.114 -3.663 14.293 1.00 96.00 101 ARG A C 1
ATOM 787 O O . ARG A 1 101 ? 0.592 -2.666 14.772 1.00 96.00 101 ARG A O 1
ATOM 794 N N . TYR A 1 102 ? 0.442 -4.538 13.552 1.00 97.12 102 TYR A N 1
ATOM 795 C CA . TYR A 1 102 ? -0.963 -4.336 13.195 1.00 97.12 102 TYR A CA 1
ATOM 796 C C . TYR A 1 102 ? -1.890 -4.340 14.417 1.00 97.12 102 TYR A C 1
ATOM 798 O O . TYR A 1 102 ? -2.784 -3.504 14.489 1.00 97.12 102 TYR A O 1
ATOM 806 N N . CYS A 1 103 ? -1.629 -5.184 15.420 1.00 96.25 103 CYS A N 1
ATOM 807 C CA . CYS A 1 103 ? -2.359 -5.157 16.692 1.00 96.25 103 CYS A CA 1
ATOM 808 C C . CYS A 1 103 ? -2.089 -3.889 17.518 1.00 96.25 103 CYS A C 1
ATOM 810 O O . CYS A 1 103 ? -2.908 -3.516 18.353 1.00 96.25 103 CYS A O 1
ATOM 812 N N . ALA A 1 104 ? -0.926 -3.249 17.356 1.00 96.38 104 ALA A N 1
ATOM 813 C CA . ALA A 1 104 ? -0.664 -1.952 17.975 1.00 96.38 104 ALA A CA 1
ATOM 814 C C . ALA A 1 104 ? -1.425 -0.842 17.239 1.00 96.38 104 ALA A C 1
ATOM 816 O O . ALA A 1 104 ? -2.069 -0.022 17.883 1.00 96.38 104 ALA A O 1
ATOM 817 N N . ILE A 1 105 ? -1.420 -0.865 15.902 1.00 97.06 105 ILE A N 1
ATOM 818 C CA . ILE A 1 105 ? -2.171 0.088 15.074 1.00 97.06 105 ILE A CA 1
ATOM 819 C C . ILE A 1 105 ? -3.671 -0.002 15.371 1.00 97.06 105 ILE A C 1
ATOM 821 O O . ILE A 1 105 ? -4.302 1.028 15.575 1.00 97.06 105 ILE A O 1
ATOM 825 N N . SER A 1 106 ? -4.235 -1.210 15.459 1.00 96.88 106 SER A N 1
ATOM 826 C CA . SER A 1 106 ? -5.674 -1.417 15.690 1.00 96.88 106 SER A CA 1
ATOM 827 C C . SER A 1 106 ? -6.167 -0.932 17.053 1.00 96.88 106 SER A C 1
ATOM 829 O O . SER A 1 106 ? -7.368 -0.837 17.263 1.00 96.88 106 SER A O 1
ATOM 831 N N . LYS A 1 107 ? -5.258 -0.642 17.989 1.00 95.94 107 LYS A N 1
ATOM 832 C CA . LYS A 1 107 ? -5.581 -0.012 19.278 1.00 95.94 107 LYS A CA 1
ATOM 833 C C . LYS A 1 107 ? -5.512 1.512 19.229 1.00 95.94 107 LYS A C 1
ATOM 835 O O . LYS A 1 107 ? -5.969 2.158 20.165 1.00 95.94 107 LYS A O 1
ATOM 840 N N . SER A 1 108 ? -4.906 2.064 18.181 1.00 95.44 108 SER A N 1
ATOM 841 C CA . SER A 1 108 ? -4.618 3.490 18.045 1.00 95.44 108 SER A CA 1
ATOM 842 C C . SER A 1 108 ? -5.507 4.199 17.030 1.00 95.44 108 SER A C 1
ATOM 844 O O . SER A 1 108 ? -5.529 5.419 17.050 1.00 95.44 108 SER A O 1
ATOM 846 N N . ILE A 1 109 ? -6.178 3.483 16.124 1.00 96.94 109 ILE A N 1
ATOM 847 C CA . ILE A 1 109 ? -7.048 4.069 15.090 1.00 96.94 109 ILE A CA 1
ATOM 848 C C . ILE A 1 109 ? -8.408 3.364 15.055 1.00 96.94 109 ILE A C 1
ATOM 850 O O . ILE A 1 109 ? -8.561 2.285 15.625 1.00 96.94 109 ILE A O 1
ATOM 854 N N . ASP A 1 110 ? -9.372 3.946 14.341 1.00 96.81 110 ASP A N 1
ATOM 855 C CA . ASP A 1 110 ? -10.769 3.495 14.353 1.00 96.81 110 ASP A CA 1
ATOM 856 C C . ASP A 1 110 ? -10.965 2.118 13.714 1.00 96.81 110 ASP A C 1
ATOM 858 O O . ASP A 1 110 ? -11.830 1.345 14.127 1.00 96.81 110 ASP A O 1
ATOM 862 N N . THR A 1 111 ? -10.224 1.809 12.646 1.00 96.56 111 THR A N 1
ATOM 863 C CA . THR A 1 111 ? -10.403 0.551 11.910 1.00 96.56 111 THR A CA 1
ATOM 864 C C . THR A 1 111 ? -9.117 0.110 11.224 1.00 96.56 111 THR A C 1
ATOM 866 O O . THR A 1 111 ? -8.459 0.884 10.528 1.00 96.56 111 THR A O 1
ATOM 869 N N . VAL A 1 112 ? -8.792 -1.178 11.358 1.00 97.31 112 VAL A N 1
ATOM 870 C CA . VAL A 1 112 ? -7.723 -1.835 10.599 1.00 97.31 112 VAL A CA 1
ATOM 871 C C . VAL A 1 112 ? -8.313 -3.004 9.833 1.00 97.31 112 VAL A C 1
ATOM 873 O O . VAL A 1 112 ? -8.872 -3.925 10.424 1.00 97.31 112 VAL A O 1
ATOM 876 N N . ARG A 1 113 ? -8.142 -2.992 8.512 1.00 94.94 113 ARG A N 1
ATOM 877 C CA . ARG A 1 113 ? -8.596 -4.056 7.623 1.00 94.94 113 ARG A CA 1
ATOM 878 C C . ARG A 1 113 ? -7.423 -4.692 6.900 1.00 94.94 113 ARG A C 1
ATOM 880 O O . ARG A 1 113 ? -6.637 -4.014 6.240 1.00 94.94 113 ARG A O 1
ATOM 887 N N . VAL A 1 114 ? -7.342 -6.012 6.977 1.00 93.88 114 VAL A N 1
ATOM 888 C CA . VAL A 1 114 ? -6.284 -6.801 6.352 1.00 93.88 114 VAL A CA 1
ATOM 889 C C . VAL A 1 114 ? -6.891 -7.729 5.318 1.00 93.88 114 VAL A C 1
ATOM 891 O O . VAL A 1 114 ? -7.737 -8.567 5.621 1.00 93.88 114 VAL A O 1
ATOM 894 N N . TRP A 1 115 ? -6.446 -7.569 4.082 1.00 90.44 115 TRP A N 1
ATOM 895 C CA . TRP A 1 115 ? -6.849 -8.397 2.962 1.00 90.44 115 TRP A CA 1
ATOM 896 C C . TRP A 1 115 ? -5.775 -9.417 2.656 1.00 90.44 115 TRP A C 1
ATOM 898 O O . TRP A 1 115 ? -4.593 -9.093 2.688 1.00 90.44 115 TRP A O 1
ATOM 908 N N . GLY A 1 116 ? -6.174 -10.622 2.287 1.00 88.69 116 GLY A N 1
ATOM 909 C CA . GLY A 1 116 ? -5.238 -11.591 1.743 1.00 88.69 116 GLY A CA 1
ATOM 910 C C . GLY A 1 116 ? -5.880 -12.928 1.455 1.00 88.69 116 GLY A C 1
ATOM 911 O O . GLY A 1 116 ? -7.065 -13.130 1.720 1.00 88.69 116 GLY A O 1
ATOM 912 N N . ASP A 1 117 ? -5.092 -13.818 0.872 1.00 86.75 117 ASP A N 1
ATOM 913 C CA . ASP A 1 117 ? -5.472 -15.213 0.688 1.00 86.75 117 ASP A CA 1
ATOM 914 C C . ASP A 1 117 ? -5.055 -16.056 1.902 1.00 86.75 117 ASP A C 1
ATOM 916 O O . ASP A 1 117 ? -4.108 -15.704 2.606 1.00 86.75 117 ASP A O 1
ATOM 920 N N . GLY A 1 118 ? -5.745 -17.168 2.141 1.00 86.50 118 GLY A N 1
ATOM 921 C CA . GLY A 1 118 ? -5.438 -18.097 3.228 1.00 86.50 118 GLY A CA 1
ATOM 922 C C . GLY A 1 118 ? -6.261 -17.906 4.506 1.00 86.50 118 GLY A C 1
ATOM 923 O O . GLY A 1 118 ? -7.300 -17.239 4.538 1.00 86.50 118 GLY A O 1
ATOM 924 N N . ALA A 1 119 ? -5.820 -18.573 5.574 1.00 88.62 119 ALA A N 1
ATOM 925 C CA . ALA A 1 119 ? -6.538 -18.614 6.842 1.00 88.62 119 ALA A CA 1
ATOM 926 C C . ALA A 1 119 ? -6.369 -17.311 7.637 1.00 88.62 119 ALA A C 1
ATOM 928 O O . ALA A 1 119 ? -5.297 -16.711 7.674 1.00 88.62 119 ALA A O 1
ATOM 929 N N . LYS A 1 120 ? -7.433 -16.888 8.329 1.00 89.94 120 LYS A N 1
ATOM 930 C CA . LYS A 1 120 ? -7.392 -15.701 9.192 1.00 89.94 120 LYS A CA 1
ATOM 931 C C . LYS A 1 120 ? -6.456 -15.945 10.391 1.00 89.94 120 LYS A C 1
ATOM 933 O O . LYS A 1 120 ? -6.664 -16.928 11.112 1.00 89.94 120 LYS A O 1
ATOM 938 N N . PRO A 1 121 ? -5.484 -15.054 10.653 1.00 90.12 121 PRO A N 1
ATOM 939 C CA . PRO A 1 121 ? -4.632 -15.129 11.834 1.00 90.12 121 PRO A CA 1
ATOM 940 C C . PRO A 1 121 ? -5.440 -15.129 13.137 1.00 90.12 121 PRO A C 1
ATOM 942 O O . PRO A 1 121 ? -6.410 -14.386 13.301 1.00 90.12 121 PRO A O 1
ATOM 945 N N . LYS A 1 122 ? -5.030 -15.963 14.098 1.00 89.44 122 LYS A N 1
ATOM 946 C CA . LYS A 1 122 ? -5.671 -16.049 15.420 1.00 89.44 122 LYS A CA 1
ATOM 947 C C . LYS A 1 122 ? -5.156 -14.950 16.354 1.00 89.44 122 LYS A C 1
ATOM 949 O O . LYS A 1 122 ? -3.983 -14.581 16.301 1.00 89.44 122 LYS A O 1
ATOM 954 N N . GLY A 1 123 ? -6.011 -14.501 17.277 1.00 87.25 123 GLY A N 1
ATOM 955 C CA . GLY A 1 123 ? -5.633 -13.560 18.344 1.00 87.25 123 GLY A CA 1
ATOM 956 C C . GLY A 1 123 ? -5.631 -12.081 17.942 1.00 87.25 123 GLY A C 1
ATOM 957 O O . GLY A 1 123 ? -4.992 -11.281 18.615 1.00 87.25 123 GLY A O 1
ATOM 958 N N . CYS A 1 124 ? -6.335 -11.731 16.864 1.00 91.44 124 CYS A N 1
ATOM 959 C CA . CYS A 1 124 ? -6.415 -10.380 16.307 1.00 91.44 124 CYS A CA 1
ATOM 960 C C . CYS A 1 124 ? -7.891 -9.970 16.165 1.00 91.44 124 CYS A C 1
ATOM 962 O O . CYS A 1 124 ? -8.429 -9.991 15.061 1.00 91.44 124 CYS A O 1
ATOM 964 N N . LYS A 1 125 ? -8.585 -9.708 17.281 1.00 90.00 125 LYS A N 1
ATOM 965 C CA . LYS A 1 125 ? -10.048 -9.484 17.277 1.00 90.00 125 LYS A CA 1
ATOM 966 C C . LYS A 1 125 ? -10.431 -8.092 16.775 1.00 90.00 125 LYS A C 1
ATOM 968 O O . LYS A 1 125 ? -11.531 -7.904 16.281 1.00 90.00 125 LYS A O 1
ATOM 973 N N . GLU A 1 126 ? -9.514 -7.148 16.911 1.00 94.12 126 GLU A N 1
ATOM 974 C CA . GLU A 1 126 ? -9.651 -5.736 16.567 1.00 94.12 126 GLU A CA 1
ATOM 975 C C . GLU A 1 126 ? -9.282 -5.454 15.099 1.00 94.12 126 GLU A C 1
ATOM 977 O O . GLU A 1 126 ? -9.238 -4.302 14.678 1.00 94.12 126 GLU A O 1
ATOM 982 N N . ILE A 1 127 ? -8.966 -6.500 14.326 1.00 96.44 127 ILE A N 1
ATOM 983 C CA . ILE A 1 127 ? -8.566 -6.404 12.923 1.00 96.44 127 ILE A CA 1
ATOM 984 C C . ILE A 1 127 ? -9.582 -7.142 12.059 1.00 96.44 127 ILE A C 1
ATOM 986 O O . ILE A 1 127 ? -9.807 -8.346 12.212 1.00 96.44 127 ILE A O 1
ATOM 990 N N . ASP A 1 128 ? -10.126 -6.432 11.078 1.00 93.69 128 ASP A N 1
ATOM 991 C CA . ASP A 1 128 ? -11.032 -6.994 10.090 1.00 93.69 128 ASP A CA 1
ATOM 992 C C . ASP A 1 128 ? -10.245 -7.753 9.020 1.00 93.69 128 ASP A C 1
ATOM 994 O O . ASP A 1 128 ? -9.670 -7.160 8.104 1.00 93.69 128 ASP A O 1
ATOM 998 N N . PHE A 1 129 ? -10.243 -9.083 9.091 1.00 91.94 129 PHE A N 1
ATOM 999 C CA . PHE A 1 129 ? -9.664 -9.908 8.030 1.00 91.94 129 PHE A CA 1
ATOM 1000 C C . PHE A 1 129 ? -10.673 -10.197 6.923 1.00 91.94 129 PHE A C 1
ATOM 1002 O O . PHE A 1 129 ? -11.718 -10.825 7.153 1.00 91.94 129 PHE A O 1
ATOM 1009 N N . VAL A 1 130 ? -10.297 -9.818 5.706 1.00 87.19 130 VAL A N 1
ATOM 1010 C CA . VAL A 1 130 ? -11.058 -10.022 4.477 1.00 87.19 130 VAL A CA 1
ATOM 1011 C C . VAL A 1 130 ? -10.300 -10.981 3.570 1.00 87.19 130 VAL A C 1
ATOM 1013 O O . VAL A 1 130 ? -9.223 -10.679 3.061 1.00 87.19 130 VAL A O 1
ATOM 1016 N N . THR A 1 131 ? -10.877 -12.155 3.346 1.00 81.19 131 THR A N 1
ATOM 1017 C CA . THR A 1 131 ? -10.334 -13.141 2.410 1.00 81.19 131 THR A CA 1
ATOM 1018 C C . THR A 1 131 ? -10.624 -12.714 0.977 1.00 81.19 131 THR A C 1
ATOM 1020 O O . THR A 1 131 ? -11.785 -12.570 0.591 1.00 81.19 131 THR A O 1
ATOM 1023 N N . ALA A 1 132 ? -9.571 -12.495 0.195 1.00 69.75 132 ALA A N 1
ATOM 1024 C CA . ALA A 1 132 ? -9.655 -12.002 -1.173 1.00 69.75 132 ALA A CA 1
ATOM 1025 C C . ALA A 1 132 ? -9.350 -13.130 -2.171 1.00 69.75 132 ALA A C 1
ATOM 1027 O O . ALA A 1 132 ? -8.208 -13.336 -2.567 1.00 69.75 132 ALA A O 1
ATOM 1028 N N . CYS A 1 133 ? -10.376 -13.859 -2.607 1.00 63.91 133 CYS A N 1
ATOM 1029 C CA . CYS A 1 133 ? -10.213 -15.134 -3.318 1.00 63.91 133 CYS A CA 1
ATOM 1030 C C . CYS A 1 133 ? -10.043 -15.003 -4.847 1.00 63.91 133 CYS A C 1
ATOM 1032 O O . CYS A 1 133 ? -10.518 -15.861 -5.591 1.00 63.91 133 CYS A O 1
ATOM 1034 N N . HIS A 1 134 ? -9.430 -13.926 -5.359 1.00 74.38 134 HIS A N 1
ATOM 1035 C CA . HIS A 1 134 ? -9.226 -13.771 -6.807 1.00 74.38 134 HIS A CA 1
ATOM 1036 C C . HIS A 1 134 ? -7.731 -13.704 -7.168 1.00 74.38 134 HIS A C 1
ATOM 1038 O O . HIS A 1 134 ? -7.059 -12.749 -6.769 1.00 74.38 134 HIS A O 1
ATOM 1044 N N . PRO A 1 135 ? -7.205 -14.611 -8.021 1.00 75.25 135 PRO A N 1
ATOM 1045 C CA . PRO A 1 135 ? -5.776 -14.676 -8.365 1.00 75.25 135 PRO A CA 1
ATOM 1046 C C . PRO A 1 135 ? -5.178 -13.359 -8.880 1.00 75.25 135 PRO A C 1
ATOM 1048 O O . PRO A 1 135 ? -4.023 -13.031 -8.622 1.00 75.25 135 PRO A O 1
ATOM 1051 N N . LYS A 1 136 ? -5.977 -12.564 -9.604 1.00 76.19 136 LYS A N 1
ATOM 1052 C CA . LYS A 1 136 ? -5.569 -11.221 -10.053 1.00 76.19 136 LYS A CA 1
ATOM 1053 C C . LYS A 1 136 ? -5.315 -10.241 -8.903 1.00 76.19 136 LYS A C 1
ATOM 1055 O O . LYS A 1 136 ? -4.406 -9.430 -9.028 1.00 76.19 136 LYS A O 1
ATOM 1060 N N . ILE A 1 137 ? -6.089 -10.311 -7.818 1.00 78.06 137 ILE A N 1
ATOM 1061 C CA . ILE A 1 137 ? -5.949 -9.432 -6.645 1.00 78.06 137 ILE A CA 1
ATOM 1062 C C . ILE A 1 137 ? -4.735 -9.851 -5.814 1.00 78.06 137 ILE A C 1
ATOM 1064 O O . ILE A 1 137 ? -4.006 -8.983 -5.353 1.00 78.06 137 ILE A O 1
ATOM 1068 N N . ALA A 1 138 ? -4.437 -11.152 -5.727 1.00 81.69 138 ALA A N 1
ATOM 1069 C CA . ALA A 1 138 ? -3.272 -11.677 -5.004 1.00 81.69 138 ALA A CA 1
ATOM 1070 C C . ALA A 1 138 ? -1.914 -11.153 -5.524 1.00 81.69 138 ALA A C 1
ATOM 1072 O O . ALA A 1 138 ? -0.891 -11.253 -4.849 1.00 81.69 138 ALA A O 1
ATOM 1073 N N . ARG A 1 139 ? -1.873 -10.571 -6.731 1.00 86.69 139 ARG A N 1
ATOM 1074 C CA . ARG A 1 139 ? -0.675 -9.913 -7.280 1.00 86.69 139 ARG A CA 1
ATOM 1075 C C . ARG A 1 139 ? -0.522 -8.457 -6.848 1.00 86.69 139 ARG A C 1
ATOM 1077 O O . ARG A 1 139 ? 0.529 -7.878 -7.112 1.00 86.69 139 ARG A O 1
ATOM 1084 N N . TYR A 1 140 ? -1.548 -7.850 -6.262 1.00 88.38 140 TYR A N 1
ATOM 1085 C CA . TYR A 1 140 ? -1.491 -6.468 -5.807 1.00 88.38 140 TYR A CA 1
ATOM 1086 C C . TYR A 1 140 ? -0.934 -6.392 -4.387 1.00 88.38 140 TYR A C 1
ATOM 1088 O O . TYR A 1 140 ? -1.233 -7.222 -3.534 1.00 88.38 140 TYR A O 1
ATOM 1096 N N . TRP A 1 141 ? -0.127 -5.363 -4.162 1.00 92.06 141 TRP A N 1
ATOM 1097 C CA . TRP A 1 141 ? 0.308 -4.914 -2.853 1.00 92.06 141 TRP A CA 1
ATOM 1098 C C . TRP A 1 141 ? -0.254 -3.515 -2.641 1.00 92.06 141 TRP A C 1
ATOM 1100 O O . TRP A 1 141 ? 0.057 -2.592 -3.396 1.00 92.06 141 TRP A O 1
ATOM 1110 N N . MET A 1 142 ? -1.103 -3.366 -1.637 1.00 93.38 142 MET A N 1
ATOM 1111 C CA . MET A 1 142 ? -1.805 -2.139 -1.326 1.00 93.38 142 MET A CA 1
ATOM 1112 C C . MET A 1 142 ? -1.689 -1.834 0.162 1.00 93.38 142 MET A C 1
ATOM 1114 O O . MET A 1 142 ? -1.940 -2.698 0.999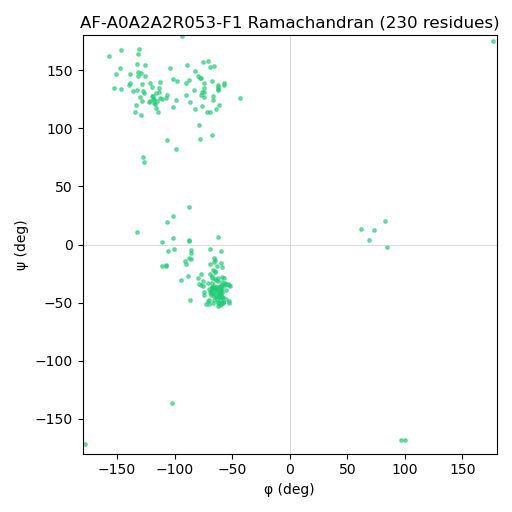 1.00 93.38 142 MET A O 1
ATOM 1118 N N . VAL A 1 143 ? -1.361 -0.585 0.473 1.00 96.88 143 VAL A N 1
ATOM 1119 C CA . VAL A 1 143 ? -1.473 -0.021 1.820 1.00 96.88 143 VAL A CA 1
ATOM 1120 C C . VAL A 1 143 ? -2.138 1.334 1.680 1.00 96.88 143 VAL A C 1
ATOM 1122 O O . VAL A 1 143 ? -1.642 2.197 0.962 1.00 96.88 143 VAL A O 1
ATOM 1125 N N . LEU A 1 144 ? -3.283 1.513 2.317 1.00 97.19 144 LEU A N 1
ATOM 1126 C CA . LEU A 1 144 ? -4.110 2.702 2.204 1.00 97.19 144 LEU A CA 1
ATOM 1127 C C . LEU A 1 144 ? -4.469 3.186 3.598 1.00 97.19 144 LEU A C 1
ATOM 1129 O O . LEU A 1 144 ? -5.002 2.424 4.394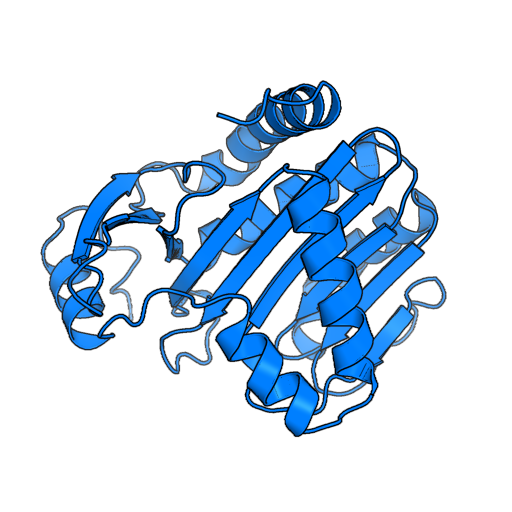 1.00 97.19 144 LEU A O 1
ATOM 1133 N N . PHE A 1 145 ? -4.208 4.457 3.865 1.00 97.75 145 PHE A N 1
ATOM 1134 C CA . PHE A 1 145 ? -4.613 5.131 5.086 1.00 97.75 145 PHE A CA 1
ATOM 1135 C C . PHE A 1 145 ? -5.529 6.305 4.750 1.00 97.75 145 PHE A C 1
ATOM 1137 O O . PHE A 1 145 ? -5.191 7.151 3.913 1.00 97.75 145 PHE A O 1
ATOM 1144 N N . ASP A 1 146 ? -6.686 6.351 5.402 1.00 96.19 146 ASP A N 1
ATOM 1145 C CA . ASP A 1 146 ? -7.700 7.379 5.217 1.00 96.19 146 ASP A CA 1
ATOM 1146 C C . ASP A 1 146 ? -8.126 7.970 6.562 1.00 96.19 146 ASP A C 1
ATOM 1148 O O . ASP A 1 146 ? -8.790 7.309 7.356 1.00 96.19 146 ASP A O 1
ATOM 1152 N N . SER A 1 147 ? -7.777 9.235 6.795 1.00 95.06 147 SER A N 1
ATOM 1153 C CA . SER A 1 147 ? -8.283 10.026 7.913 1.00 95.06 147 SER A CA 1
ATOM 1154 C C . SER A 1 147 ? -8.769 11.403 7.445 1.00 95.06 147 SER A C 1
ATOM 1156 O O . SER A 1 147 ? -8.425 11.855 6.341 1.00 95.06 147 SER A O 1
ATOM 1158 N N . PRO A 1 148 ? -9.550 12.131 8.267 1.00 89.94 148 PRO A N 1
ATOM 1159 C CA . PRO A 1 148 ? -9.974 13.497 7.959 1.00 89.94 148 PRO A CA 1
ATOM 1160 C C . PRO A 1 148 ? -8.807 14.423 7.590 1.00 89.94 148 PRO A C 1
ATOM 1162 O O . PRO A 1 148 ? -8.930 15.272 6.698 1.00 89.94 148 PRO A O 1
ATOM 1165 N N . HIS A 1 149 ? -7.655 14.235 8.237 1.00 87.25 149 HIS A N 1
ATOM 1166 C CA . HIS A 1 149 ? -6.528 15.163 8.187 1.00 87.25 149 HIS A CA 1
ATOM 1167 C C . HIS A 1 149 ? -5.326 14.684 7.372 1.00 87.25 149 HIS A C 1
ATOM 1169 O O . HIS A 1 149 ? -4.501 15.527 6.984 1.00 87.25 149 HIS A O 1
ATOM 1175 N N . CYS A 1 150 ? -5.228 13.378 7.115 1.00 92.81 150 CYS A N 1
ATOM 1176 C CA . CYS A 1 150 ? -4.108 12.749 6.436 1.00 92.81 150 CYS A CA 1
ATOM 1177 C C . CYS A 1 150 ? -4.586 11.560 5.598 1.00 92.81 150 CYS A C 1
ATOM 1179 O O . CYS A 1 150 ? -5.363 10.733 6.062 1.00 92.81 150 CYS A O 1
ATOM 1181 N N . ARG A 1 151 ? -4.116 11.470 4.353 1.00 95.50 151 ARG A N 1
ATOM 1182 C CA . ARG A 1 151 ? -4.465 10.379 3.441 1.00 95.50 151 ARG A CA 1
ATOM 1183 C C . ARG A 1 151 ? -3.241 9.940 2.672 1.00 95.50 151 ARG A C 1
ATOM 1185 O O . ARG A 1 151 ? -2.459 10.785 2.239 1.00 95.50 151 ARG A O 1
ATOM 1192 N N . ALA A 1 152 ? -3.089 8.637 2.506 1.00 97.50 152 ALA A N 1
ATOM 1193 C CA . ALA A 1 152 ? -1.997 8.052 1.753 1.00 97.50 152 ALA A CA 1
ATOM 1194 C C . ALA A 1 152 ? -2.434 6.728 1.131 1.00 97.50 152 ALA A C 1
ATOM 1196 O O . ALA A 1 152 ? -3.211 5.979 1.716 1.00 97.50 152 ALA A O 1
ATOM 1197 N N . VAL A 1 153 ? -1.902 6.419 -0.042 1.00 96.69 153 VAL A N 1
ATOM 1198 C CA . VAL A 1 153 ? -2.047 5.106 -0.665 1.00 96.69 153 VAL A CA 1
ATOM 1199 C C . VAL A 1 153 ? -0.732 4.707 -1.308 1.00 96.69 153 VAL A C 1
ATOM 1201 O O . VAL A 1 153 ? -0.092 5.521 -1.962 1.00 96.69 153 VAL A O 1
ATOM 1204 N N . LEU A 1 154 ? -0.351 3.452 -1.134 1.00 96.69 154 LEU A N 1
ATOM 1205 C CA . LEU A 1 154 ? 0.628 2.725 -1.923 1.00 96.69 154 LEU A CA 1
ATOM 1206 C C . LEU A 1 154 ? -0.147 1.669 -2.701 1.00 96.69 154 LEU A C 1
ATOM 1208 O O . LEU A 1 154 ? -0.876 0.883 -2.098 1.00 96.69 154 LEU A O 1
ATOM 1212 N N . MET A 1 155 ? -0.004 1.652 -4.023 1.00 93.62 155 MET A N 1
ATOM 1213 C CA . MET A 1 155 ? -0.642 0.663 -4.883 1.00 93.62 155 MET A CA 1
ATOM 1214 C C . MET A 1 155 ? 0.369 0.131 -5.890 1.00 93.62 155 MET A C 1
ATOM 1216 O O . MET A 1 155 ? 0.827 0.842 -6.786 1.00 93.62 155 MET A O 1
ATOM 1220 N N . CYS A 1 156 ? 0.679 -1.152 -5.754 1.00 93.25 156 CYS A N 1
ATOM 1221 C CA . CYS A 1 156 ? 1.676 -1.850 -6.547 1.00 93.25 156 CYS A CA 1
ATOM 1222 C C . CYS A 1 156 ? 1.125 -3.179 -7.062 1.00 93.25 156 CYS A C 1
ATOM 1224 O O . CYS A 1 156 ? 0.242 -3.781 -6.456 1.00 93.25 156 CYS A O 1
ATOM 1226 N N . LYS A 1 157 ? 1.679 -3.672 -8.168 1.00 91.69 157 LYS A N 1
ATOM 1227 C CA . LYS A 1 157 ? 1.422 -5.005 -8.716 1.00 91.69 157 LYS A CA 1
ATOM 1228 C C . LYS A 1 157 ? 2.739 -5.728 -8.920 1.00 91.69 157 LYS A C 1
ATOM 1230 O O . LYS A 1 157 ? 3.653 -5.191 -9.540 1.00 91.69 157 LYS A O 1
ATOM 1235 N N . GLN A 1 158 ? 2.824 -6.958 -8.432 1.00 91.69 158 GLN A N 1
ATOM 1236 C CA . GLN A 1 158 ? 3.961 -7.829 -8.682 1.00 91.69 158 GLN A CA 1
ATOM 1237 C C . GLN A 1 158 ? 4.007 -8.200 -10.168 1.00 91.69 158 GLN A C 1
ATOM 1239 O O . GLN A 1 158 ? 3.043 -8.762 -10.703 1.00 91.69 158 GLN A O 1
ATOM 1244 N N . ILE A 1 159 ? 5.129 -7.931 -10.834 1.00 90.38 159 ILE A N 1
ATOM 1245 C CA . ILE A 1 159 ? 5.300 -8.189 -12.273 1.00 90.38 159 ILE A CA 1
ATOM 1246 C C . ILE A 1 159 ? 5.951 -9.544 -12.566 1.00 90.38 159 ILE A C 1
ATOM 1248 O O . ILE A 1 159 ? 5.606 -10.176 -13.564 1.00 90.38 159 ILE A O 1
ATOM 1252 N N . ASN A 1 160 ? 6.819 -10.033 -11.680 1.00 89.12 160 ASN A N 1
ATOM 1253 C CA . ASN A 1 160 ? 7.470 -11.336 -11.810 1.00 89.12 160 ASN A CA 1
ATOM 1254 C C . ASN A 1 160 ? 6.695 -12.452 -11.077 1.00 89.12 160 ASN A C 1
ATOM 1256 O O . ASN A 1 160 ? 5.640 -12.210 -10.496 1.00 89.12 160 ASN A O 1
ATOM 1260 N N . ARG A 1 161 ? 7.203 -13.691 -11.138 1.00 87.25 161 ARG A N 1
ATOM 1261 C CA . ARG A 1 161 ? 6.621 -14.878 -10.474 1.00 87.25 161 ARG A CA 1
ATOM 1262 C C . ARG A 1 161 ? 7.430 -15.350 -9.255 1.00 87.25 161 ARG A C 1
ATOM 1264 O O . ARG A 1 161 ? 7.305 -16.501 -8.860 1.00 87.25 161 ARG A O 1
ATOM 1271 N N . ALA A 1 162 ? 8.280 -14.489 -8.694 1.00 87.12 162 ALA A N 1
ATOM 1272 C CA . ALA A 1 162 ? 9.072 -14.836 -7.516 1.00 87.12 162 ALA A CA 1
ATOM 1273 C C . ALA A 1 162 ? 8.163 -15.145 -6.314 1.00 87.12 162 ALA A C 1
ATOM 1275 O O . ALA A 1 162 ? 7.213 -14.400 -6.046 1.00 87.12 162 ALA A O 1
ATOM 1276 N N . ALA A 1 163 ? 8.457 -16.246 -5.620 1.00 84.56 163 ALA A N 1
ATOM 1277 C CA . ALA A 1 163 ? 7.757 -16.655 -4.405 1.00 84.56 163 ALA A CA 1
ATOM 1278 C C . ALA A 1 163 ? 8.374 -15.995 -3.162 1.00 84.56 163 ALA A C 1
ATOM 1280 O O . ALA A 1 163 ? 7.648 -15.398 -2.365 1.00 84.56 163 ALA A O 1
ATOM 1281 N N . GLU A 1 164 ? 9.705 -16.042 -3.062 1.00 86.25 164 GLU A N 1
ATOM 1282 C CA . GLU A 1 164 ? 10.500 -15.367 -2.031 1.00 86.25 164 GLU A CA 1
ATOM 1283 C C . GLU A 1 164 ? 10.336 -13.856 -2.123 1.00 86.25 164 GLU A C 1
ATOM 1285 O O . GLU A 1 164 ? 10.333 -13.296 -3.222 1.00 86.25 164 GLU A O 1
ATOM 1290 N N . PHE A 1 165 ? 10.158 -13.208 -0.973 1.00 85.00 165 PHE A N 1
ATOM 1291 C CA . PHE A 1 165 ? 9.776 -11.804 -0.893 1.00 85.00 165 PHE A CA 1
ATOM 1292 C C . PHE A 1 165 ? 10.842 -10.891 -1.498 1.00 85.00 165 PHE A C 1
ATOM 1294 O O . PHE A 1 165 ? 10.520 -10.049 -2.329 1.00 85.00 165 PHE A O 1
ATOM 1301 N N . GLU A 1 166 ? 12.100 -11.118 -1.147 1.00 85.44 166 GLU A N 1
ATOM 1302 C CA . GLU A 1 166 ? 13.288 -10.356 -1.530 1.00 85.44 166 GLU A CA 1
ATOM 1303 C C . GLU A 1 166 ? 13.439 -10.275 -3.053 1.00 85.44 166 GLU A C 1
ATOM 1305 O O . GLU A 1 166 ? 13.814 -9.242 -3.607 1.00 85.44 166 GLU A O 1
ATOM 1310 N N . ASN A 1 167 ? 13.045 -11.351 -3.733 1.00 86.94 167 ASN A N 1
ATOM 1311 C CA . ASN A 1 167 ? 13.139 -11.509 -5.176 1.00 86.94 167 ASN A CA 1
ATOM 1312 C C . ASN A 1 167 ? 11.936 -10.921 -5.934 1.00 86.94 167 ASN A C 1
ATOM 1314 O O . ASN A 1 167 ? 11.916 -10.910 -7.173 1.00 86.94 167 ASN A O 1
ATOM 1318 N N . LYS A 1 168 ? 10.902 -10.427 -5.241 1.00 90.25 168 LYS A N 1
ATOM 1319 C CA . LYS A 1 168 ? 9.717 -9.847 -5.887 1.00 90.25 168 LYS A CA 1
ATOM 1320 C C . LYS A 1 168 ? 10.013 -8.468 -6.457 1.00 90.25 168 LYS A C 1
ATOM 1322 O O . LYS A 1 168 ? 10.656 -7.618 -5.845 1.00 90.25 168 LYS A O 1
ATOM 1327 N N . LYS A 1 169 ? 9.466 -8.240 -7.649 1.00 90.19 169 LYS A N 1
ATOM 1328 C CA . LYS A 1 169 ? 9.548 -6.968 -8.368 1.00 90.19 169 LYS A CA 1
ATOM 1329 C C . LYS A 1 169 ? 8.154 -6.441 -8.594 1.00 90.19 169 LYS A C 1
ATOM 1331 O O . LYS A 1 169 ? 7.264 -7.184 -9.024 1.00 90.19 169 LYS A O 1
ATOM 1336 N N . PHE A 1 170 ? 7.980 -5.156 -8.345 1.00 92.06 170 PHE A N 1
ATOM 1337 C CA . PHE A 1 170 ? 6.674 -4.532 -8.366 1.00 92.06 170 PHE A CA 1
ATOM 1338 C C . PHE A 1 170 ? 6.670 -3.291 -9.238 1.00 92.06 170 PHE A C 1
ATOM 1340 O O . PHE A 1 170 ? 7.659 -2.575 -9.318 1.00 92.06 170 PHE A O 1
ATOM 1347 N N . VAL A 1 171 ? 5.532 -3.023 -9.860 1.00 92.88 171 VAL A N 1
ATOM 1348 C CA . VAL A 1 171 ? 5.258 -1.763 -10.547 1.00 92.88 171 VAL A CA 1
ATOM 1349 C C . VAL A 1 171 ? 4.107 -1.088 -9.839 1.00 92.88 171 VAL A C 1
ATOM 1351 O O . VAL A 1 171 ? 3.082 -1.720 -9.583 1.00 92.88 171 VAL A O 1
ATOM 1354 N N . GLY A 1 172 ? 4.264 0.185 -9.514 1.00 93.06 172 GLY A N 1
ATOM 1355 C CA . GLY A 1 172 ? 3.251 0.895 -8.757 1.00 93.06 172 GLY A CA 1
ATOM 1356 C C . GLY A 1 172 ? 3.584 2.347 -8.528 1.00 93.06 172 GLY A C 1
ATOM 1357 O O . GLY A 1 172 ? 4.541 2.881 -9.082 1.00 93.06 172 GLY A O 1
ATOM 1358 N N . PHE A 1 173 ? 2.769 2.972 -7.699 1.00 93.56 173 PHE A N 1
ATOM 1359 C CA . PHE A 1 173 ? 2.937 4.347 -7.266 1.00 93.56 173 PHE A CA 1
ATOM 1360 C C . PHE A 1 173 ? 2.445 4.479 -5.828 1.00 93.56 173 PHE A C 1
ATOM 1362 O O . PHE A 1 173 ? 1.747 3.608 -5.297 1.00 93.56 173 PHE A O 1
ATOM 1369 N N . TYR A 1 174 ? 2.775 5.604 -5.212 1.00 95.25 174 TYR A N 1
ATOM 1370 C CA . TYR A 1 174 ? 2.112 6.048 -3.998 1.00 95.25 174 TYR A CA 1
ATOM 1371 C C . TYR A 1 174 ? 1.576 7.464 -4.197 1.00 95.25 174 TYR A C 1
ATOM 1373 O O . TYR A 1 174 ? 2.070 8.205 -5.043 1.00 95.25 174 TYR A O 1
ATOM 1381 N N . SER A 1 175 ? 0.545 7.837 -3.449 1.00 94.94 175 SER A N 1
ATOM 1382 C CA . SER A 1 175 ? -0.119 9.131 -3.577 1.00 94.94 175 SER A CA 1
ATOM 1383 C C . SER A 1 175 ? -0.649 9.612 -2.235 1.00 94.94 175 SER A C 1
ATOM 1385 O O . SER A 1 175 ? -1.010 8.811 -1.372 1.00 94.94 175 SER A O 1
ATOM 1387 N N . PHE A 1 176 ? -0.735 10.931 -2.086 1.00 95.31 176 PHE A N 1
ATOM 1388 C CA . PHE A 1 176 ? -1.438 11.588 -0.981 1.00 95.31 176 PHE A CA 1
ATOM 1389 C C . PHE A 1 176 ? -2.705 12.308 -1.443 1.00 95.31 176 PHE A C 1
ATOM 1391 O O . PHE A 1 176 ? -3.376 12.952 -0.635 1.00 95.31 176 PHE A O 1
ATOM 1398 N N . ASN A 1 177 ? -3.029 12.225 -2.738 1.00 92.75 177 ASN A N 1
ATOM 1399 C CA . ASN A 1 177 ? -4.183 12.894 -3.309 1.00 92.75 177 ASN A CA 1
ATOM 1400 C C . ASN A 1 177 ? -5.468 12.308 -2.694 1.00 92.75 177 ASN A C 1
ATOM 1402 O O . ASN A 1 177 ? -5.765 11.127 -2.908 1.00 92.75 177 ASN A O 1
ATOM 1406 N N . PRO A 1 178 ? -6.263 13.111 -1.961 1.00 92.12 178 PRO A N 1
ATOM 1407 C CA . PRO A 1 178 ? -7.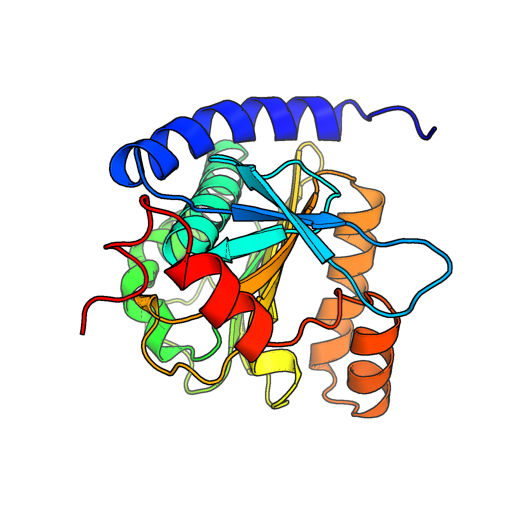431 12.618 -1.240 1.00 92.12 178 PRO A CA 1
ATOM 1408 C C . PRO A 1 178 ? -8.468 11.993 -2.178 1.00 92.12 178 PRO A C 1
ATOM 1410 O O . PRO A 1 178 ? -9.076 10.983 -1.831 1.00 92.12 178 PRO A O 1
ATOM 1413 N N . TYR A 1 179 ? -8.636 12.538 -3.385 1.00 90.75 179 TYR A N 1
ATOM 1414 C CA . TYR A 1 179 ? -9.580 12.012 -4.369 1.00 90.75 179 TYR A CA 1
ATOM 1415 C C . TYR A 1 179 ? -9.137 10.651 -4.899 1.00 90.75 179 TYR A C 1
ATOM 1417 O O . TYR A 1 179 ? -9.964 9.755 -5.059 1.00 90.75 179 TYR A O 1
ATOM 1425 N N . LEU A 1 180 ? -7.834 10.473 -5.138 1.00 90.44 180 LEU A N 1
ATOM 1426 C CA . LEU A 1 180 ? -7.292 9.198 -5.600 1.00 90.44 180 LEU A CA 1
ATOM 1427 C C . LEU A 1 180 ? -7.397 8.125 -4.511 1.00 90.44 180 LEU A C 1
ATOM 1429 O O . LEU A 1 180 ? -7.844 7.017 -4.797 1.00 90.44 180 LEU A O 1
ATOM 1433 N N . VAL A 1 181 ? -7.069 8.475 -3.264 1.00 92.75 181 VAL A N 1
ATOM 1434 C CA . VAL A 1 181 ? -7.203 7.581 -2.105 1.00 92.75 181 VAL A CA 1
ATOM 1435 C C . VAL A 1 181 ? -8.652 7.111 -1.951 1.00 92.75 181 VAL A C 1
ATOM 1437 O O . VAL A 1 181 ? -8.896 5.908 -1.919 1.00 92.75 181 VAL A O 1
ATOM 1440 N N . GLN A 1 182 ? -9.630 8.025 -1.952 1.00 91.06 182 GLN A N 1
ATOM 1441 C CA . GLN A 1 182 ? -11.050 7.653 -1.861 1.00 91.06 182 GLN A CA 1
ATOM 1442 C C . GLN A 1 182 ? -11.510 6.803 -3.050 1.00 91.06 182 GLN A C 1
ATOM 1444 O O . GLN A 1 182 ? -12.190 5.792 -2.880 1.00 91.06 182 GLN A O 1
ATOM 1449 N N . SER A 1 183 ? -11.097 7.184 -4.260 1.00 90.19 183 SER A N 1
ATOM 1450 C CA . SER A 1 183 ? -11.407 6.476 -5.505 1.00 90.19 183 SER A CA 1
ATOM 1451 C C . SER A 1 183 ? -10.908 5.024 -5.490 1.00 90.19 183 SER A C 1
ATOM 1453 O O . SER A 1 183 ? -11.627 4.120 -5.935 1.00 90.19 183 SER A O 1
ATOM 1455 N N . ILE A 1 184 ? -9.702 4.796 -4.957 1.00 90.00 184 ILE A N 1
ATOM 1456 C CA . ILE A 1 184 ? -9.120 3.465 -4.757 1.00 90.00 184 ILE A CA 1
ATOM 1457 C C . ILE A 1 184 ? -9.866 2.724 -3.652 1.00 90.00 184 ILE A C 1
ATOM 1459 O O . ILE A 1 184 ? -10.333 1.617 -3.898 1.00 90.00 184 ILE A O 1
ATOM 1463 N N . ARG A 1 185 ? -10.048 3.338 -2.477 1.00 90.19 185 ARG A N 1
ATOM 1464 C CA . ARG A 1 185 ? -10.739 2.742 -1.323 1.00 90.19 185 ARG A CA 1
ATOM 1465 C C . ARG A 1 185 ? -12.127 2.216 -1.691 1.00 90.19 185 ARG A C 1
ATOM 1467 O O . ARG A 1 185 ? -12.435 1.057 -1.423 1.00 90.19 185 ARG A O 1
ATOM 1474 N N . TRP A 1 186 ? -12.944 3.037 -2.354 1.00 85.19 186 TRP A N 1
ATOM 1475 C CA . TRP A 1 186 ? -14.289 2.654 -2.795 1.00 85.19 186 TRP A CA 1
ATOM 1476 C C . TRP A 1 186 ? -14.259 1.454 -3.742 1.00 85.19 186 TRP A C 1
ATOM 1478 O O . TRP A 1 186 ? -14.966 0.472 -3.523 1.00 85.19 186 TRP A O 1
ATOM 1488 N N . ARG A 1 187 ? -13.415 1.497 -4.781 1.00 84.38 187 ARG A N 1
ATOM 1489 C CA . ARG A 1 187 ? -13.315 0.402 -5.760 1.00 84.38 187 ARG A CA 1
ATOM 1490 C C . ARG A 1 187 ? -12.736 -0.867 -5.158 1.00 84.38 187 ARG A C 1
ATOM 1492 O O . ARG A 1 187 ? -13.188 -1.949 -5.512 1.00 84.38 187 ARG A O 1
ATOM 1499 N N . PHE A 1 188 ? -11.767 -0.735 -4.261 1.00 79.81 188 PHE A N 1
ATOM 1500 C CA . PHE A 1 188 ? -11.151 -1.865 -3.590 1.00 79.81 188 PHE A CA 1
ATOM 1501 C C . PHE A 1 188 ? -12.161 -2.565 -2.684 1.00 79.81 188 PHE A C 1
ATOM 1503 O O . PHE A 1 188 ? -12.317 -3.774 -2.787 1.00 79.81 188 PHE A O 1
ATOM 1510 N N . ASN A 1 189 ? -12.954 -1.821 -1.907 1.00 79.25 189 ASN A N 1
ATOM 1511 C CA . ASN A 1 189 ? -14.041 -2.405 -1.118 1.00 79.25 189 ASN A CA 1
ATOM 1512 C C . ASN A 1 189 ? -15.068 -3.140 -1.992 1.00 79.25 189 ASN A C 1
ATOM 1514 O O . ASN A 1 189 ? -15.532 -4.204 -1.596 1.00 79.25 189 ASN A O 1
ATOM 1518 N N . LEU A 1 190 ? -15.364 -2.671 -3.209 1.00 77.56 190 LEU A N 1
ATOM 1519 C CA . LEU A 1 190 ? -16.230 -3.409 -4.138 1.00 77.56 190 LEU A CA 1
ATOM 1520 C C . LEU A 1 190 ? -15.637 -4.752 -4.598 1.00 77.56 190 LEU A C 1
ATOM 1522 O O . LEU A 1 190 ? -16.397 -5.645 -4.977 1.00 77.56 190 LEU A O 1
ATOM 1526 N N . LEU A 1 191 ? -14.313 -4.941 -4.541 1.00 75.69 191 LEU A N 1
ATOM 1527 C CA . LEU A 1 191 ? -13.685 -6.227 -4.862 1.00 75.69 191 LEU A CA 1
ATOM 1528 C C . LEU A 1 191 ? -14.048 -7.331 -3.860 1.00 75.69 191 LEU A C 1
ATOM 1530 O O . LEU A 1 191 ? -14.010 -8.499 -4.244 1.00 75.69 191 LEU A O 1
ATOM 1534 N N . THR A 1 192 ? -14.471 -6.986 -2.633 1.00 67.50 192 THR A N 1
ATOM 1535 C CA . THR A 1 192 ? -14.980 -7.970 -1.651 1.00 67.50 192 THR A CA 1
ATOM 1536 C C . THR A 1 192 ? -16.154 -8.779 -2.184 1.00 67.50 192 THR A C 1
ATOM 1538 O O . THR A 1 192 ? -16.324 -9.930 -1.799 1.00 67.50 192 THR A O 1
ATOM 1541 N N . SER A 1 193 ? -16.946 -8.206 -3.096 1.00 67.12 193 SER A N 1
ATOM 1542 C CA . SER A 1 193 ? -18.115 -8.872 -3.676 1.00 67.12 193 SER A CA 1
ATOM 1543 C C . SER A 1 193 ? -17.762 -10.088 -4.543 1.00 67.12 193 SER A C 1
ATOM 1545 O O . SER A 1 193 ? -18.655 -10.831 -4.938 1.00 67.12 193 SER A O 1
ATOM 1547 N N . GLY A 1 194 ? -16.482 -10.286 -4.892 1.00 63.94 194 GLY A N 1
ATOM 1548 C CA . GLY A 1 194 ? -16.013 -11.434 -5.677 1.00 63.94 194 GLY A CA 1
ATOM 1549 C C . GLY A 1 194 ? -16.481 -11.446 -7.138 1.00 63.94 194 GLY A C 1
ATOM 1550 O O . GLY A 1 194 ? -16.186 -12.379 -7.886 1.00 63.94 194 GLY A O 1
ATOM 1551 N N . LEU A 1 195 ? -17.190 -10.408 -7.588 1.00 68.19 195 LEU A N 1
ATOM 1552 C CA . LEU A 1 195 ? -17.735 -10.342 -8.939 1.00 68.19 195 LEU A CA 1
ATOM 1553 C C . LEU A 1 195 ? -16.604 -10.194 -9.968 1.00 68.19 195 LEU A C 1
ATOM 1555 O O . LEU A 1 195 ? -15.956 -9.151 -10.060 1.00 68.19 195 LEU A O 1
ATOM 1559 N N . CYS A 1 196 ? -16.413 -11.204 -10.823 1.00 67.56 196 CYS A N 1
ATOM 1560 C CA . CYS A 1 196 ? -15.371 -11.220 -11.864 1.00 67.56 196 CYS A CA 1
ATOM 1561 C C . CYS A 1 196 ? -15.387 -9.968 -12.765 1.00 67.56 196 CYS A C 1
ATOM 1563 O O . CYS A 1 196 ? -14.338 -9.473 -13.182 1.00 67.56 196 CYS A O 1
ATOM 1565 N N . LYS A 1 197 ? -16.578 -9.414 -13.042 1.00 72.06 197 LYS A N 1
ATOM 1566 C CA . LYS A 1 197 ? -16.737 -8.158 -13.796 1.00 72.06 197 LYS A CA 1
ATOM 1567 C C . LYS A 1 197 ? -16.059 -6.975 -13.093 1.00 72.06 197 LYS A C 1
ATOM 1569 O O . LYS A 1 197 ? -15.403 -6.181 -13.763 1.00 72.06 197 LYS A O 1
ATOM 1574 N N . MET A 1 198 ? -16.155 -6.896 -11.765 1.00 74.94 198 MET A N 1
ATOM 1575 C CA . MET A 1 198 ? -15.524 -5.846 -10.959 1.00 74.94 198 MET A CA 1
ATOM 1576 C C . MET A 1 198 ? -14.004 -5.985 -10.950 1.00 74.94 198 MET A C 1
ATOM 1578 O O . MET A 1 198 ? -13.300 -4.996 -11.135 1.00 74.94 198 MET A O 1
ATOM 1582 N N . VAL A 1 199 ? -13.488 -7.213 -10.849 1.00 73.19 199 VAL A N 1
ATOM 1583 C CA . VAL A 1 199 ? -12.039 -7.468 -10.906 1.00 73.19 199 VAL A CA 1
ATOM 1584 C C . VAL A 1 199 ? -11.455 -7.101 -12.274 1.00 73.19 199 VAL A C 1
ATOM 1586 O O . VAL A 1 199 ? -10.394 -6.486 -12.364 1.00 73.19 199 VAL A O 1
ATOM 1589 N N . ASN A 1 200 ? -12.158 -7.420 -13.362 1.00 74.88 200 ASN A N 1
ATOM 1590 C CA . ASN A 1 200 ? -11.729 -7.019 -14.703 1.00 74.88 200 ASN A CA 1
ATOM 1591 C C . ASN A 1 200 ? -11.810 -5.500 -14.914 1.00 74.88 200 ASN A C 1
ATOM 1593 O O . ASN A 1 200 ? -10.993 -4.935 -15.639 1.00 74.88 200 ASN A O 1
ATOM 1597 N N . HIS A 1 201 ? -12.782 -4.827 -14.294 1.00 79.00 201 HIS A N 1
ATOM 1598 C CA . HIS A 1 201 ? -12.884 -3.371 -14.337 1.00 79.00 201 HIS A CA 1
ATOM 1599 C C . HIS A 1 201 ? -11.785 -2.684 -13.508 1.00 79.00 201 HIS A C 1
ATOM 1601 O O . HIS A 1 201 ? -11.290 -1.629 -13.906 1.00 79.00 201 HIS A O 1
ATOM 1607 N N . TRP A 1 202 ? -11.349 -3.297 -12.404 1.00 79.44 202 TRP A N 1
ATOM 1608 C CA . TRP A 1 202 ? -10.245 -2.810 -11.575 1.00 79.44 202 TRP A CA 1
ATOM 1609 C C . TRP A 1 202 ? -8.939 -2.672 -12.361 1.00 79.44 202 TRP A C 1
ATOM 1611 O O . TRP A 1 202 ? -8.345 -1.595 -12.361 1.00 79.44 202 TRP A O 1
ATOM 1621 N N . GLU A 1 203 ? -8.543 -3.705 -13.114 1.00 75.62 203 GLU A N 1
ATOM 1622 C CA . GLU A 1 203 ? -7.326 -3.648 -13.943 1.00 75.62 203 GLU A CA 1
ATOM 1623 C C . GLU A 1 203 ? -7.394 -2.561 -15.028 1.00 75.62 203 GLU A C 1
ATOM 1625 O O . GLU A 1 203 ? -6.366 -2.011 -15.413 1.00 75.62 203 GLU A O 1
ATOM 1630 N N . LYS A 1 204 ? -8.600 -2.221 -15.505 1.00 77.69 204 LYS A N 1
ATOM 1631 C CA . LYS A 1 204 ? -8.810 -1.135 -16.475 1.00 77.69 204 LYS A CA 1
ATOM 1632 C C . LYS A 1 204 ? -8.810 0.253 -15.830 1.00 77.69 204 LYS A C 1
ATOM 1634 O O . LYS A 1 204 ? -8.472 1.221 -16.499 1.00 77.69 204 LYS A O 1
ATOM 1639 N N . SER A 1 205 ? -9.219 0.350 -14.565 1.00 72.38 205 SER A N 1
ATOM 1640 C CA . SER A 1 205 ? -9.371 1.621 -13.841 1.00 72.38 205 SER A CA 1
ATOM 1641 C C . SER A 1 205 ? -8.033 2.214 -13.410 1.00 72.38 205 SER A C 1
ATOM 1643 O O . SER A 1 205 ? -7.890 3.432 -13.360 1.00 72.38 205 SER A O 1
ATOM 1645 N N . PHE A 1 206 ? -7.057 1.354 -13.118 1.00 70.69 206 PHE A N 1
ATOM 1646 C CA . PHE A 1 206 ? -5.706 1.746 -12.728 1.00 70.69 206 PHE A CA 1
ATOM 1647 C C . PHE A 1 206 ? -4.708 1.019 -13.632 1.00 70.69 206 PHE A C 1
ATOM 1649 O O . PHE A 1 206 ? -4.124 0.015 -13.211 1.00 70.69 206 PHE A O 1
ATOM 1656 N N . PRO A 1 207 ? -4.565 1.462 -14.898 1.00 68.81 207 PRO A N 1
ATOM 1657 C CA . PRO A 1 207 ? -3.657 0.834 -15.841 1.00 68.81 207 PRO A CA 1
ATOM 1658 C C . PRO A 1 207 ? -2.222 1.072 -15.371 1.00 68.81 207 PRO A C 1
ATOM 1660 O O . PRO A 1 207 ? -1.616 2.107 -15.643 1.00 68.81 207 PRO A O 1
ATOM 1663 N N . LEU A 1 208 ? -1.692 0.104 -14.630 1.00 77.38 208 LEU A N 1
ATOM 1664 C CA . LEU A 1 208 ? -0.277 0.060 -14.314 1.00 77.38 208 LEU A CA 1
ATOM 1665 C C . LEU A 1 208 ? 0.501 -0.205 -15.613 1.00 77.38 208 LEU A C 1
ATOM 1667 O O . LEU A 1 208 ? 0.041 -1.011 -16.430 1.00 77.38 208 LEU A O 1
ATOM 1671 N N . PRO A 1 209 ? 1.661 0.444 -15.805 1.00 76.00 209 PRO A N 1
ATOM 1672 C CA . PRO A 1 209 ? 2.577 0.165 -16.903 1.00 76.00 209 PRO A CA 1
ATOM 1673 C C . PRO A 1 209 ? 2.776 -1.331 -17.153 1.00 76.00 209 PRO A C 1
ATOM 1675 O O . PRO A 1 209 ? 3.149 -2.069 -16.238 1.00 76.00 209 PRO A O 1
ATOM 1678 N N . ASP A 1 210 ? 2.559 -1.771 -18.394 1.00 71.62 210 ASP A N 1
ATOM 1679 C CA . ASP A 1 210 ? 2.940 -3.117 -18.814 1.00 71.62 210 ASP A CA 1
ATOM 1680 C C . ASP A 1 210 ? 4.428 -3.107 -19.174 1.00 71.62 210 ASP A C 1
ATOM 1682 O O . ASP A 1 210 ? 4.866 -2.368 -20.063 1.00 71.62 210 ASP A O 1
ATOM 1686 N N . ILE A 1 211 ? 5.214 -3.870 -18.418 1.00 76.06 211 ILE A N 1
ATOM 1687 C CA . ILE A 1 211 ? 6.671 -3.890 -18.510 1.00 76.06 211 ILE A CA 1
ATOM 1688 C C . ILE A 1 211 ? 7.135 -5.326 -18.680 1.00 76.06 211 ILE A C 1
ATOM 1690 O O . ILE A 1 211 ? 6.753 -6.229 -17.933 1.00 76.06 211 ILE A O 1
ATOM 1694 N N . ASN A 1 212 ? 8.022 -5.523 -19.650 1.00 79.62 212 ASN A N 1
ATOM 1695 C CA . ASN A 1 212 ? 8.642 -6.807 -19.901 1.00 79.62 212 ASN A CA 1
ATOM 1696 C C . ASN A 1 212 ? 9.661 -7.134 -18.798 1.00 79.62 212 ASN A C 1
ATOM 1698 O O . ASN A 1 212 ? 10.707 -6.497 -18.686 1.00 79.62 212 ASN A O 1
ATOM 1702 N N . VAL A 1 213 ? 9.378 -8.177 -18.014 1.00 80.06 213 VAL A N 1
ATOM 1703 C CA . VAL A 1 213 ? 10.250 -8.633 -16.918 1.00 80.06 213 VAL A CA 1
ATOM 1704 C C . VAL A 1 213 ? 11.669 -8.947 -17.410 1.00 80.06 213 VAL A C 1
ATOM 1706 O O . VAL A 1 213 ? 12.628 -8.652 -16.708 1.00 80.06 213 VAL A O 1
ATOM 1709 N N . ARG A 1 214 ? 11.833 -9.455 -18.641 1.00 79.69 214 ARG A N 1
ATOM 1710 C CA . ARG A 1 214 ? 13.166 -9.743 -19.203 1.00 79.69 214 ARG A CA 1
ATOM 1711 C C . ARG A 1 214 ? 13.989 -8.478 -19.441 1.00 79.69 214 ARG A C 1
ATOM 1713 O O . ARG A 1 214 ? 15.198 -8.491 -19.239 1.00 79.69 214 ARG A O 1
ATOM 1720 N N . GLU A 1 215 ? 13.344 -7.396 -19.873 1.00 78.19 215 GLU A N 1
ATOM 1721 C CA . GLU A 1 215 ? 14.001 -6.098 -20.072 1.00 78.19 215 GLU A CA 1
ATOM 1722 C C . GLU A 1 215 ? 14.389 -5.479 -18.729 1.00 78.19 215 GLU A C 1
ATOM 1724 O O . GLU A 1 215 ? 15.487 -4.943 -18.597 1.00 78.19 215 GLU A O 1
ATOM 1729 N N . VAL A 1 216 ? 13.534 -5.639 -17.713 1.00 80.06 216 VAL A N 1
ATOM 1730 C CA . VAL A 1 216 ? 13.844 -5.267 -16.327 1.00 80.06 216 VAL A CA 1
ATOM 1731 C C . VAL A 1 216 ? 15.062 -6.028 -15.819 1.00 80.06 216 VAL A C 1
ATOM 1733 O O . VAL A 1 216 ? 16.005 -5.412 -15.336 1.00 80.06 216 VAL A O 1
ATOM 1736 N N . ASP A 1 217 ? 15.086 -7.351 -15.961 1.00 78.44 217 ASP A N 1
ATOM 1737 C CA . ASP A 1 217 ? 16.214 -8.170 -15.511 1.00 78.44 217 ASP A CA 1
ATOM 1738 C C . ASP A 1 217 ? 17.515 -7.788 -16.231 1.00 78.44 217 ASP A C 1
ATOM 1740 O O . ASP A 1 217 ? 18.563 -7.672 -15.599 1.00 78.44 217 ASP A O 1
ATOM 1744 N N . ALA A 1 218 ? 17.453 -7.537 -17.542 1.00 78.12 218 ALA A N 1
ATOM 1745 C CA . ALA A 1 218 ? 18.605 -7.103 -18.325 1.00 78.12 218 ALA A CA 1
ATOM 1746 C C . ALA A 1 218 ? 19.110 -5.706 -17.926 1.00 78.12 218 ALA A C 1
ATOM 1748 O O . ALA A 1 218 ? 20.318 -5.481 -17.926 1.00 78.12 218 ALA A O 1
ATOM 1749 N N . TYR A 1 219 ? 18.209 -4.778 -17.593 1.00 75.69 219 TYR A N 1
ATOM 1750 C CA . TYR A 1 219 ? 18.564 -3.440 -17.116 1.00 75.69 219 TYR A CA 1
ATOM 1751 C C . TYR A 1 219 ? 19.255 -3.503 -15.753 1.00 75.69 219 TYR A C 1
ATOM 1753 O O . TYR A 1 219 ? 20.352 -2.972 -15.596 1.00 75.69 219 TYR A O 1
ATOM 1761 N N . LEU A 1 220 ? 18.657 -4.221 -14.798 1.00 71.75 220 LEU A N 1
ATOM 1762 C CA . LEU A 1 220 ? 19.201 -4.356 -13.444 1.00 71.75 220 LEU A CA 1
ATOM 1763 C C . LEU A 1 220 ? 20.580 -5.041 -13.466 1.00 71.75 220 LEU A C 1
ATOM 1765 O O . LEU A 1 220 ? 21.482 -4.629 -12.753 1.00 71.75 220 LEU A O 1
ATOM 1769 N N . ARG A 1 221 ? 20.810 -6.018 -14.355 1.00 71.50 221 ARG A N 1
ATOM 1770 C CA . ARG A 1 221 ? 22.136 -6.649 -14.523 1.00 71.50 221 ARG A CA 1
ATOM 1771 C C . ARG A 1 221 ? 23.229 -5.710 -15.046 1.00 71.50 221 ARG A C 1
ATOM 1773 O O . ARG A 1 221 ? 24.404 -6.013 -14.871 1.00 71.50 221 ARG A O 1
ATOM 1780 N N . LYS A 1 222 ? 22.873 -4.623 -15.736 1.00 67.62 222 LYS A N 1
ATOM 1781 C CA . LYS A 1 222 ? 23.836 -3.689 -16.348 1.00 67.62 222 LYS A CA 1
ATOM 1782 C C . LYS A 1 222 ? 24.252 -2.549 -15.423 1.00 67.62 222 LYS A C 1
ATOM 1784 O O . LYS A 1 222 ? 25.250 -1.894 -15.713 1.00 67.62 222 LYS A O 1
ATOM 1789 N N . SER A 1 223 ? 23.507 -2.289 -14.351 1.00 57.69 223 SER A N 1
ATOM 1790 C CA . SER A 1 223 ? 23.846 -1.228 -13.407 1.00 57.69 223 SER A CA 1
ATOM 1791 C C . SER A 1 223 ? 24.762 -1.793 -12.294 1.00 57.69 223 SER A C 1
ATOM 1793 O O . SER A 1 223 ? 24.472 -2.839 -11.709 1.00 57.69 223 SER A O 1
ATOM 1795 N N . PRO A 1 224 ? 25.913 -1.160 -12.001 1.00 49.25 224 PRO A N 1
ATOM 1796 C CA . PRO A 1 224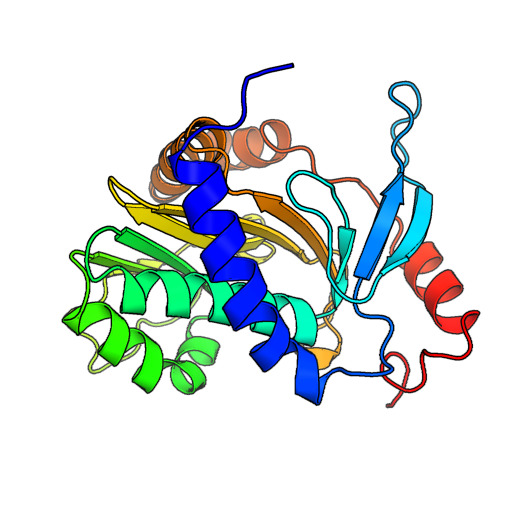 ? 26.911 -1.676 -11.056 1.00 49.25 224 PRO A CA 1
ATOM 1797 C C . PRO A 1 224 ? 26.460 -1.655 -9.581 1.00 49.25 224 PRO A C 1
ATOM 1799 O O . PRO A 1 224 ? 27.172 -2.165 -8.720 1.00 49.25 224 PRO A O 1
ATOM 1802 N N . ALA A 1 225 ? 25.277 -1.113 -9.276 1.00 53.31 225 ALA A N 1
ATOM 1803 C CA . ALA A 1 225 ? 24.712 -1.043 -7.925 1.00 53.31 225 ALA A CA 1
ATOM 1804 C C . ALA A 1 225 ? 23.896 -2.298 -7.509 1.00 53.31 225 ALA A C 1
ATOM 1806 O O . ALA A 1 225 ? 23.324 -2.340 -6.421 1.00 53.31 225 ALA A O 1
ATOM 1807 N N . HIS A 1 226 ? 23.822 -3.333 -8.360 1.00 54.31 226 HIS A N 1
ATOM 1808 C CA . HIS A 1 226 ? 22.839 -4.432 -8.272 1.00 54.31 226 HIS A CA 1
ATOM 1809 C C . HIS A 1 226 ? 23.335 -5.759 -7.671 1.00 54.31 226 HIS A C 1
ATOM 1811 O O . HIS A 1 226 ? 22.713 -6.803 -7.895 1.00 54.31 226 HIS A O 1
ATOM 1817 N N . SER A 1 227 ? 24.378 -5.764 -6.836 1.00 45.41 227 SER A N 1
ATOM 1818 C CA . SER A 1 227 ? 24.727 -6.978 -6.068 1.00 45.41 227 SER A CA 1
ATOM 1819 C C . SER A 1 227 ? 23.581 -7.462 -5.156 1.00 45.41 227 SER A C 1
ATOM 1821 O O . SER A 1 227 ? 23.534 -8.644 -4.822 1.00 45.41 227 SER A O 1
ATOM 1823 N N . ALA A 1 228 ? 22.606 -6.596 -4.846 1.00 45.50 228 ALA A N 1
ATOM 1824 C CA . ALA A 1 228 ? 21.390 -6.915 -4.089 1.00 45.50 228 ALA A CA 1
ATOM 1825 C C . ALA A 1 228 ? 20.213 -7.476 -4.919 1.00 45.50 228 ALA A C 1
ATOM 1827 O O . ALA A 1 228 ? 19.213 -7.883 -4.339 1.00 45.50 228 ALA A O 1
ATOM 1828 N N . PHE A 1 229 ? 20.295 -7.498 -6.257 1.00 42.75 229 PHE A N 1
ATOM 1829 C CA . PHE A 1 229 ? 19.245 -8.056 -7.134 1.00 42.75 229 PHE A CA 1
ATOM 1830 C C . PHE A 1 229 ? 19.601 -9.415 -7.748 1.00 42.75 229 PHE A C 1
ATOM 1832 O O . PHE A 1 229 ? 18.778 -9.989 -8.462 1.00 42.75 229 PHE A O 1
ATOM 1839 N N . SER A 1 230 ? 20.828 -9.897 -7.530 1.00 37.03 230 SER A N 1
ATOM 1840 C CA . SER A 1 230 ? 21.377 -11.062 -8.240 1.00 37.03 230 SER A CA 1
ATOM 1841 C C . SER A 1 230 ? 22.042 -12.100 -7.332 1.00 37.03 230 SER A C 1
ATOM 1843 O O . SER A 1 230 ? 22.721 -12.983 -7.842 1.00 37.03 230 SER A O 1
ATOM 1845 N N . SER A 1 231 ? 21.891 -12.013 -6.010 1.00 31.31 231 SER A N 1
ATOM 1846 C CA . SER A 1 231 ? 22.488 -12.973 -5.076 1.00 31.31 231 SER A CA 1
ATOM 1847 C C . SER A 1 231 ? 21.466 -14.026 -4.640 1.00 31.31 231 SER A C 1
ATOM 1849 O O . SER A 1 231 ? 20.836 -13.889 -3.600 1.00 31.31 231 SER A O 1
ATOM 1851 N N . HIS A 1 232 ? 21.296 -15.044 -5.487 1.00 38.38 232 HIS A N 1
ATOM 1852 C CA . HIS A 1 232 ? 21.508 -16.461 -5.159 1.00 38.38 232 HIS A CA 1
ATOM 1853 C C . HIS A 1 232 ? 21.643 -17.264 -6.457 1.00 38.38 232 HIS A C 1
ATOM 1855 O O . HIS A 1 232 ? 20.750 -17.154 -7.328 1.00 38.38 232 HIS A O 1
#

Foldseek 3Di:
DPDQDLQQVVQVVLLVVQLCVLLPVVPLAQFKWFWDDDPPDLAIDTHDGDSQDDFPTKIKGFLSSLVSSQVSVLVVLQVVQEFEKEWEALACVVCVVVVVSQLSSLVRYDAYEYEYADDDDPPRPSYHYQYQPDPLCSQWTWIWTDDPRYTKIWIWGFQDDDPDSRQTIIITHMHRPNVVRVVCVVLVVVSSVVDPVSSVVVCVVDVTRDHDVVVVVVVLVPDPSNPSNDDD

pLDDT: mean 83.92, std 13.9, range [31.31, 97.94]

Nearest PDB structures (foldseek):
  1xdo-assembly1_A  TM=6.202E-01  e=2.104E-02  Escherichia coli
  4dm0-assembly1_A-2  TM=1.655E-01  e=6.736E+00  Escherichia coli

Secondary structure (DSSP, 8-state):
-PPPPHHHHHHHHHHHHHHHHHHGGGTTS--EEEEEE-TT-S-EEEEEEESSPPTTS-EEEEHHHHHHHHHHHHHHHHHH-SSEEEEEEEEGGGHHHHHHHHHHHTTTSSEEEEEEESPPPTT-TTEEEEE---TTGGGEEEEEEE-SS-EEEEEEEE-S---SSTT-EEEEEEE--HHHHHHHHHHHHHHTT--HHHHHHHHHHS------HHHHHHHHHHSTTGGGTS--

Solvent-accessible surface area (backbone atoms only — not comparable to full-atom values): 12814 Å² total; per-residue (Å²): 133,82,80,85,46,76,37,30,56,50,30,51,54,54,39,62,58,41,37,55,62,52,44,55,88,49,67,83,42,75,33,22,31,37,50,44,68,53,102,86,47,92,56,47,44,86,57,59,74,31,79,67,79,60,70,79,38,49,26,41,34,33,34,69,48,52,49,26,55,43,52,25,52,51,50,52,41,48,76,63,45,47,35,40,38,42,39,43,36,53,41,33,75,66,42,64,86,45,40,73,58,53,60,51,40,34,74,37,27,77,41,29,36,41,33,17,29,75,68,80,73,83,94,51,89,65,45,48,74,43,75,48,91,44,80,78,58,44,38,37,42,39,37,37,34,47,35,101,67,38,30,36,31,38,47,30,34,52,73,60,88,55,82,55,62,78,71,28,38,29,41,30,36,32,40,35,52,61,68,59,43,50,56,47,53,56,55,54,59,56,50,72,71,67,48,67,71,54,55,59,45,48,57,66,74,58,71,68,78,59,67,61,60,69,59,51,54,56,51,52,72,69,45,93,56,35,72,84,79,66,78,126